Protein AF-A0A9E5WFA9-F1 (afdb_monomer)

Mean predicted aligned error: 11.38 Å

pLDDT: mean 82.16, std 16.68, range [32.41, 98.31]

Radius of gyration: 26.31 Å; Cα contacts (8 Å, |Δi|>4): 166; chains: 1; bounding box: 66×44×84 Å

Structure (mmCIF, N/CA/C/O backbone):
data_AF-A0A9E5WFA9-F1
#
_entry.id   AF-A0A9E5WFA9-F1
#
loop_
_atom_site.group_PDB
_atom_site.id
_atom_site.type_symbol
_atom_site.label_atom_id
_atom_site.label_alt_id
_atom_site.label_comp_id
_atom_site.label_asym_id
_atom_site.label_entity_id
_atom_site.label_seq_id
_atom_site.pdbx_PDB_ins_code
_atom_site.Cartn_x
_atom_site.Cartn_y
_atom_site.Cartn_z
_atom_site.occupancy
_atom_site.B_iso_or_equiv
_atom_site.auth_seq_id
_atom_site.auth_comp_id
_atom_site.auth_asym_id
_atom_site.auth_atom_id
_atom_site.pdbx_PDB_model_num
ATOM 1 N N . MET A 1 1 ? 41.847 30.223 -51.078 1.00 58.88 1 MET A N 1
ATOM 2 C CA . MET A 1 1 ? 40.424 30.197 -50.657 1.00 58.88 1 MET A CA 1
ATOM 3 C C . MET A 1 1 ? 39.853 28.785 -50.488 1.00 58.88 1 MET A C 1
ATOM 5 O O . MET A 1 1 ? 39.365 28.504 -49.406 1.00 58.88 1 MET A O 1
ATOM 9 N N . LYS A 1 2 ? 39.979 27.857 -51.457 1.00 64.38 2 LYS A N 1
ATOM 10 C CA . LYS A 1 2 ? 39.440 26.477 -51.335 1.00 64.38 2 LYS A CA 1
ATOM 11 C C . LYS A 1 2 ? 39.919 25.682 -50.101 1.00 64.38 2 LYS A C 1
ATOM 13 O O . LYS A 1 2 ? 39.116 25.010 -49.473 1.00 64.38 2 LYS A O 1
ATOM 18 N N . LYS A 1 3 ? 41.200 25.795 -49.718 1.00 65.38 3 LYS A N 1
ATOM 19 C CA . LYS A 1 3 ? 41.767 25.077 -48.555 1.00 65.38 3 LYS A CA 1
ATOM 20 C C . LYS A 1 3 ? 41.163 25.521 -47.212 1.00 65.38 3 LYS A C 1
ATOM 22 O O . LYS A 1 3 ? 40.926 24.688 -46.349 1.00 65.38 3 LYS A O 1
ATOM 27 N N . TYR A 1 4 ? 40.858 26.812 -47.069 1.00 72.88 4 TYR A N 1
ATOM 28 C CA . TYR A 1 4 ? 40.239 27.353 -45.856 1.00 72.88 4 TYR A CA 1
ATOM 29 C C . TYR A 1 4 ? 38.771 26.938 -45.729 1.00 72.88 4 TYR A C 1
ATOM 31 O O . TYR A 1 4 ? 38.330 26.626 -44.631 1.00 72.88 4 TYR A O 1
ATOM 39 N N . LEU A 1 5 ? 38.047 26.844 -46.852 1.00 75.06 5 LEU A N 1
ATOM 40 C CA . LEU A 1 5 ? 36.664 26.359 -46.879 1.00 75.06 5 LEU A CA 1
ATOM 41 C C . LEU A 1 5 ? 36.570 24.890 -46.426 1.00 75.06 5 LEU A C 1
ATOM 43 O O . LEU A 1 5 ? 35.698 24.542 -45.639 1.00 75.06 5 LEU A O 1
ATOM 47 N N . ILE A 1 6 ? 37.511 24.046 -46.867 1.00 76.62 6 ILE A N 1
ATOM 48 C CA . ILE A 1 6 ? 37.561 22.623 -46.495 1.00 76.62 6 ILE A CA 1
ATOM 49 C C . ILE A 1 6 ? 37.847 22.453 -44.997 1.00 76.62 6 ILE A C 1
ATOM 51 O O . ILE A 1 6 ? 37.160 21.671 -44.345 1.00 76.62 6 ILE A O 1
ATOM 55 N N . CYS A 1 7 ? 38.794 23.210 -44.428 1.00 76.94 7 CYS A N 1
ATOM 56 C CA . CYS A 1 7 ? 39.047 23.181 -42.981 1.00 76.94 7 CYS A CA 1
ATOM 57 C C . CYS A 1 7 ? 37.835 23.642 -42.163 1.00 76.94 7 CYS A C 1
ATOM 59 O O . CYS A 1 7 ? 37.572 23.088 -41.099 1.00 76.94 7 CYS A O 1
ATOM 61 N N . LEU A 1 8 ? 37.084 24.624 -42.663 1.00 79.25 8 LEU A N 1
ATOM 62 C CA . LEU A 1 8 ? 35.898 25.145 -41.985 1.00 79.25 8 LEU A CA 1
ATOM 63 C C . LEU A 1 8 ? 34.762 24.107 -41.993 1.00 79.25 8 LEU A C 1
ATOM 65 O O . LEU A 1 8 ? 34.158 23.849 -40.955 1.00 79.25 8 LEU A O 1
ATOM 69 N N . CYS A 1 9 ? 34.547 23.422 -43.121 1.00 78.88 9 CYS A N 1
ATOM 70 C CA . CYS A 1 9 ? 33.598 22.311 -43.209 1.00 78.88 9 CYS A CA 1
ATOM 71 C C . CYS A 1 9 ? 34.002 21.119 -42.326 1.00 78.88 9 CYS A C 1
ATOM 73 O O . CYS A 1 9 ? 33.141 20.545 -41.662 1.00 78.88 9 CYS A O 1
ATOM 75 N N . LEU A 1 10 ? 35.294 20.769 -42.271 1.00 79.94 10 LEU A N 1
ATOM 76 C CA . LEU A 1 10 ? 35.779 19.692 -41.401 1.00 79.94 10 LEU A CA 1
ATOM 77 C C . LEU A 1 10 ? 35.596 20.038 -39.918 1.00 79.94 10 LEU A C 1
ATOM 79 O O . LEU A 1 10 ? 35.168 19.189 -39.143 1.00 79.94 10 LEU A O 1
ATOM 83 N N . GLY A 1 11 ? 35.874 21.287 -39.534 1.00 78.38 11 GLY A N 1
ATOM 84 C CA . GLY A 1 11 ? 35.684 21.766 -38.164 1.00 78.38 11 GLY A CA 1
ATOM 85 C C . GLY A 1 11 ? 34.222 21.710 -37.720 1.00 78.38 11 GLY A C 1
ATOM 86 O O . GLY A 1 11 ? 33.938 21.269 -36.609 1.00 78.38 11 GLY A O 1
ATOM 87 N N . ILE A 1 12 ? 33.287 22.071 -38.606 1.00 81.12 12 ILE A N 1
ATOM 88 C CA . ILE A 1 12 ? 31.844 21.962 -38.339 1.00 81.12 12 ILE A CA 1
ATOM 89 C C . ILE A 1 12 ? 31.422 20.495 -38.201 1.00 81.12 12 ILE A C 1
ATOM 91 O O . ILE A 1 12 ? 30.668 20.163 -37.290 1.00 81.12 12 ILE A O 1
ATOM 95 N N . LEU A 1 13 ? 31.923 19.606 -39.064 1.00 78.25 13 LEU A N 1
ATOM 96 C CA . LEU A 1 13 ? 31.562 18.187 -39.038 1.00 78.25 13 LEU A CA 1
ATOM 97 C C . LEU A 1 13 ? 32.065 17.493 -37.762 1.00 78.25 13 LEU A C 1
ATOM 99 O O . LEU A 1 13 ? 31.327 16.747 -37.122 1.00 78.25 13 LEU A O 1
ATOM 103 N N . VAL A 1 14 ? 33.304 17.787 -37.360 1.00 79.62 14 VAL A N 1
ATOM 104 C CA . VAL A 1 14 ? 33.895 17.283 -36.113 1.00 79.62 14 VAL A CA 1
ATOM 105 C C . VAL A 1 14 ? 33.185 17.884 -34.899 1.00 79.62 14 VAL A C 1
ATOM 107 O O . VAL A 1 14 ? 32.871 17.156 -33.962 1.00 79.62 14 VAL A O 1
ATOM 110 N N . GLY A 1 15 ? 32.851 19.177 -34.935 1.00 73.88 15 GLY A N 1
ATOM 111 C CA . GLY A 1 15 ? 32.056 19.830 -33.894 1.00 73.88 15 GLY A CA 1
ATOM 112 C C . GLY A 1 15 ? 30.671 19.199 -33.725 1.00 73.88 15 GLY A C 1
ATOM 113 O O . GLY A 1 15 ? 30.260 18.928 -32.601 1.00 73.88 15 GLY A O 1
ATOM 114 N N . ALA A 1 16 ? 29.983 18.885 -34.826 1.00 71.62 16 ALA A N 1
ATOM 115 C CA . ALA A 1 16 ? 28.682 18.217 -34.805 1.00 71.62 16 ALA A CA 1
ATOM 116 C C . ALA A 1 16 ? 28.770 16.779 -34.267 1.00 71.62 16 ALA A C 1
ATOM 118 O O . ALA A 1 16 ? 27.921 16.365 -33.479 1.00 71.62 16 ALA A O 1
ATOM 119 N N . LEU A 1 17 ? 29.820 16.036 -34.632 1.00 69.38 17 LEU A N 1
ATOM 120 C CA . LEU A 1 17 ? 30.056 14.682 -34.125 1.00 69.38 17 LEU A CA 1
ATOM 121 C C . LEU A 1 17 ? 30.371 14.686 -32.625 1.00 69.38 17 LEU A C 1
ATOM 123 O O . LEU A 1 17 ? 29.751 13.931 -31.879 1.00 69.38 17 LEU A O 1
ATOM 127 N N . ILE A 1 18 ? 31.248 15.579 -32.157 1.00 71.00 18 ILE A N 1
ATOM 128 C CA . ILE A 1 18 ? 31.568 15.719 -30.727 1.00 71.00 18 ILE A CA 1
ATOM 129 C C . ILE A 1 18 ? 30.332 16.169 -29.942 1.00 71.00 18 ILE A C 1
ATOM 131 O O . ILE A 1 18 ? 30.067 15.625 -28.873 1.00 71.00 18 ILE A O 1
ATOM 135 N N . HIS A 1 19 ? 29.533 17.097 -30.479 1.00 60.69 19 HIS A N 1
ATOM 136 C CA . HIS A 1 19 ? 28.284 17.509 -29.841 1.00 60.69 19 HIS A CA 1
ATOM 137 C C . HIS A 1 19 ? 27.267 16.358 -29.789 1.00 60.69 19 HIS A C 1
ATOM 139 O O . HIS A 1 19 ? 26.623 16.180 -28.765 1.00 60.69 19 HIS A O 1
ATOM 145 N N . SER A 1 20 ? 27.179 15.508 -30.818 1.00 57.94 20 SER A N 1
ATOM 146 C CA . SER A 1 20 ? 26.300 14.326 -30.797 1.00 57.94 20 SER A CA 1
ATOM 147 C C . SER A 1 20 ? 26.735 13.251 -29.791 1.00 57.94 20 SER A C 1
ATOM 149 O O . SER A 1 20 ? 25.886 12.567 -29.228 1.00 57.94 20 SER A O 1
ATOM 151 N N . VAL A 1 21 ? 28.041 13.130 -29.526 1.00 56.72 21 VAL A N 1
ATOM 152 C CA . VAL A 1 21 ? 28.599 12.183 -28.544 1.00 56.72 21 VAL A CA 1
ATOM 153 C C . VAL A 1 21 ? 28.500 12.730 -27.113 1.00 56.72 21 VAL A C 1
ATOM 155 O O . VAL A 1 21 ? 28.271 11.961 -26.182 1.00 56.72 21 VAL A O 1
ATOM 158 N N . LEU A 1 22 ? 28.629 14.051 -26.920 1.00 53.03 22 LEU A N 1
ATOM 159 C CA . LEU A 1 22 ? 28.453 14.702 -25.613 1.00 53.03 22 LEU A CA 1
ATOM 160 C C . LEU A 1 22 ? 26.987 14.931 -25.236 1.00 53.03 22 LEU A C 1
ATOM 162 O O . LEU A 1 22 ? 26.662 14.911 -24.051 1.00 53.03 22 LEU A O 1
ATOM 166 N N . VAL A 1 23 ? 26.088 15.091 -26.210 1.00 46.00 23 VAL A N 1
ATOM 167 C CA . VAL A 1 23 ? 24.634 15.064 -25.992 1.00 46.00 23 VAL A CA 1
ATOM 168 C C . VAL A 1 23 ? 24.190 13.602 -25.929 1.00 46.00 23 VAL A C 1
ATOM 170 O O . VAL A 1 23 ? 23.328 13.128 -26.667 1.00 46.00 23 VAL A O 1
ATOM 173 N N . ASN A 1 24 ? 24.791 12.857 -25.002 1.00 42.03 24 ASN A N 1
ATOM 174 C CA . ASN A 1 24 ? 24.147 11.675 -24.478 1.00 42.03 24 ASN A CA 1
ATOM 175 C C . ASN A 1 24 ? 22.912 12.184 -23.731 1.00 42.03 24 ASN A C 1
ATOM 177 O O . ASN A 1 24 ? 23.019 12.817 -22.680 1.00 42.03 24 ASN A O 1
ATOM 181 N N . ASN A 1 25 ? 21.751 11.985 -24.350 1.00 41.78 25 ASN A N 1
ATOM 182 C CA . ASN A 1 25 ? 20.417 12.299 -23.850 1.00 41.78 25 ASN A CA 1
ATOM 183 C C . ASN A 1 25 ? 20.090 11.446 -22.610 1.00 41.78 25 ASN A C 1
ATOM 185 O O . ASN A 1 25 ? 19.071 10.758 -22.561 1.00 41.78 25 ASN A O 1
ATOM 189 N N . ASN A 1 26 ? 20.899 11.550 -21.558 1.00 44.44 26 ASN A N 1
ATOM 190 C CA . ASN A 1 26 ? 20.459 11.279 -20.202 1.00 44.44 26 ASN A CA 1
ATOM 191 C C . ASN A 1 26 ? 19.498 12.407 -19.817 1.00 44.44 26 ASN A C 1
ATOM 193 O O . ASN A 1 26 ? 19.776 13.233 -18.951 1.00 44.44 26 ASN A O 1
ATOM 197 N N . LYS A 1 27 ? 18.336 12.439 -20.479 1.00 50.25 27 LYS A N 1
ATOM 198 C CA . LYS A 1 27 ? 17.123 12.949 -19.863 1.00 50.25 27 LYS A CA 1
ATOM 199 C C . LYS A 1 27 ? 16.854 11.997 -18.710 1.00 50.25 27 LYS A C 1
ATOM 201 O O . LYS A 1 27 ? 16.099 11.039 -18.844 1.00 50.25 27 LYS A O 1
ATOM 206 N N . THR A 1 28 ? 17.530 12.232 -17.592 1.00 47.84 28 THR A N 1
ATOM 207 C CA . THR A 1 28 ? 17.024 11.849 -16.289 1.00 47.84 28 THR A CA 1
ATOM 208 C C . THR A 1 28 ? 15.648 12.488 -16.222 1.00 47.84 28 THR A C 1
ATOM 210 O O . THR A 1 28 ? 15.502 13.692 -16.013 1.00 47.84 28 THR A O 1
ATOM 213 N N . PHE A 1 29 ? 14.621 11.700 -16.535 1.00 51.88 29 PHE A N 1
ATOM 214 C CA . PHE A 1 29 ? 13.254 12.076 -16.247 1.00 51.88 29 PHE A CA 1
ATOM 215 C C . PHE A 1 29 ? 13.184 12.101 -14.727 1.00 51.88 29 PHE A C 1
ATOM 217 O O . PHE A 1 29 ? 12.886 11.096 -14.091 1.00 51.88 29 PHE A O 1
ATOM 224 N N . TRP A 1 30 ? 13.530 13.244 -14.134 1.00 43.31 30 TRP A N 1
ATOM 225 C CA . TRP A 1 30 ? 13.048 13.564 -12.810 1.00 43.31 30 TRP A CA 1
ATOM 226 C C . TRP A 1 30 ? 11.531 13.559 -12.950 1.00 43.31 30 TRP A C 1
ATOM 228 O O . TRP A 1 30 ? 10.947 14.499 -13.485 1.00 43.31 30 TRP A O 1
ATOM 238 N N . LYS A 1 31 ? 10.911 12.431 -12.599 1.00 50.12 31 LYS A N 1
ATOM 239 C CA . LYS A 1 31 ? 9.470 12.345 -12.451 1.00 50.12 31 LYS A CA 1
ATOM 240 C C . LYS A 1 31 ? 9.211 13.032 -11.109 1.00 50.12 31 LYS A C 1
ATOM 242 O O . LYS A 1 31 ? 9.567 12.447 -10.079 1.00 50.12 31 LYS A O 1
ATOM 247 N N . PRO A 1 32 ? 8.692 14.280 -11.074 1.00 46.97 32 PRO A N 1
ATOM 248 C CA . PRO A 1 32 ? 8.116 14.787 -9.835 1.00 46.97 32 PRO A CA 1
ATOM 249 C C . PRO A 1 32 ? 7.179 13.707 -9.310 1.00 46.97 32 PRO A C 1
ATOM 251 O O . PRO A 1 32 ? 6.552 13.026 -10.117 1.00 46.97 32 PRO A O 1
ATOM 254 N N . VAL A 1 33 ? 7.096 13.531 -7.992 1.00 51.12 33 VAL A N 1
ATOM 255 C CA . VAL A 1 33 ? 6.078 12.672 -7.375 1.00 51.12 33 VAL A CA 1
ATOM 256 C C . VAL A 1 33 ? 4.732 13.095 -7.967 1.00 51.12 33 VAL A C 1
ATOM 258 O O . VAL A 1 33 ? 4.223 14.163 -7.628 1.00 51.12 33 VAL A O 1
ATOM 261 N N . ILE A 1 34 ? 4.229 12.336 -8.946 1.00 49.75 34 ILE A N 1
ATOM 262 C CA . ILE A 1 34 ? 3.037 12.713 -9.695 1.00 49.75 34 ILE A CA 1
ATOM 263 C C . ILE A 1 34 ? 1.866 12.550 -8.728 1.00 49.75 34 ILE A C 1
ATOM 265 O O . ILE A 1 34 ? 1.453 11.449 -8.385 1.00 49.75 34 ILE A O 1
ATOM 269 N N . GLU A 1 35 ? 1.421 13.724 -8.282 1.00 43.88 35 GLU A N 1
ATOM 270 C CA . GLU A 1 35 ? 0.033 14.136 -8.098 1.00 43.88 35 GLU A CA 1
ATOM 271 C C . GLU A 1 35 ? -0.671 13.631 -6.841 1.00 43.88 35 GLU A C 1
ATOM 273 O O . GLU A 1 35 ? -1.219 12.538 -6.778 1.00 43.88 35 GLU A O 1
ATOM 278 N N . LYS A 1 36 ? -0.713 14.520 -5.837 1.00 49.16 36 LYS A N 1
ATOM 279 C CA . LYS A 1 36 ? -1.554 14.412 -4.638 1.00 49.16 36 LYS A CA 1
ATOM 280 C C . LYS A 1 36 ? -1.510 13.015 -4.026 1.00 49.16 36 LYS A C 1
ATOM 282 O O . LYS A 1 36 ? -2.519 12.322 -3.920 1.00 49.16 36 LYS A O 1
ATOM 287 N N . THR A 1 37 ? -0.339 12.655 -3.515 1.00 56.53 37 THR A N 1
ATOM 288 C CA . THR A 1 37 ? -0.186 11.667 -2.446 1.00 56.53 37 THR A CA 1
ATOM 289 C C . THR A 1 37 ? -0.908 12.193 -1.197 1.00 56.53 37 THR A C 1
ATOM 291 O O . THR A 1 37 ? -0.282 12.591 -0.222 1.00 56.53 37 THR A O 1
ATOM 294 N N . SER A 1 38 ? -2.233 12.294 -1.260 1.00 71.38 38 SER A N 1
ATOM 295 C CA . SER A 1 38 ? -3.067 12.709 -0.148 1.00 71.38 38 SER A CA 1
ATOM 296 C C . SER A 1 38 ? -3.044 11.584 0.870 1.00 71.38 38 SER A C 1
ATOM 298 O O . SER A 1 38 ? -3.297 10.434 0.517 1.00 71.38 38 SER A O 1
ATOM 300 N N . PHE A 1 39 ? -2.711 11.910 2.112 1.00 83.25 39 PHE A N 1
ATOM 301 C CA . PHE A 1 39 ? -2.863 11.011 3.251 1.00 83.25 39 PHE A CA 1
ATOM 302 C C . PHE A 1 39 ? -4.175 11.288 3.994 1.00 83.25 39 PHE A C 1
ATOM 304 O O . PHE A 1 39 ? -4.342 10.818 5.108 1.00 83.25 39 PHE A O 1
ATOM 311 N N . GLN A 1 40 ? -5.128 11.991 3.362 1.00 83.75 40 GLN A N 1
ATOM 312 C CA . GLN A 1 40 ? -6.429 12.317 3.960 1.00 83.75 40 GLN A CA 1
ATOM 313 C C . GLN A 1 40 ? -7.163 11.085 4.501 1.00 83.75 40 GLN A C 1
ATOM 315 O O . GLN A 1 40 ? -7.859 11.191 5.497 1.00 83.75 40 GLN A O 1
ATOM 320 N N . TYR A 1 41 ? -6.992 9.906 3.890 1.00 83.69 41 TYR A N 1
ATOM 321 C CA . TYR A 1 41 ? -7.561 8.668 4.431 1.00 83.69 41 TYR A CA 1
ATOM 322 C C . TYR A 1 41 ? -6.983 8.301 5.810 1.00 83.69 41 TYR A C 1
ATOM 324 O O . TYR A 1 41 ? -7.716 7.764 6.633 1.00 83.69 41 TYR A O 1
ATOM 332 N N . LEU A 1 42 ? -5.704 8.600 6.087 1.00 88.88 42 LEU A N 1
ATOM 333 C CA . LEU A 1 42 ? -5.110 8.438 7.419 1.00 88.88 42 LEU A CA 1
ATOM 334 C C . LEU A 1 42 ? -5.656 9.487 8.379 1.00 88.88 42 LEU A C 1
ATOM 336 O O . LEU A 1 42 ? -6.025 9.122 9.489 1.00 88.88 42 LEU A O 1
ATOM 340 N N . ASP A 1 43 ? -5.738 10.747 7.944 1.00 88.31 43 ASP A N 1
ATOM 341 C CA . ASP A 1 43 ? -6.265 11.835 8.773 1.00 88.31 43 ASP A CA 1
ATOM 342 C C . ASP A 1 43 ? -7.696 11.512 9.228 1.00 88.31 43 ASP A C 1
ATOM 344 O O . ASP A 1 43 ? -7.961 11.471 10.426 1.00 88.31 43 ASP A O 1
ATOM 348 N N . TYR A 1 44 ? -8.582 11.146 8.294 1.00 87.19 44 TYR A N 1
ATOM 349 C CA . TYR A 1 44 ? -9.958 10.749 8.606 1.00 87.19 44 TYR A CA 1
ATOM 350 C C . TYR A 1 44 ? -10.029 9.499 9.487 1.00 87.19 44 TYR A C 1
ATOM 352 O O . TYR A 1 44 ? -10.773 9.486 10.463 1.00 87.19 44 TYR A O 1
ATOM 360 N N . SER A 1 45 ? -9.218 8.471 9.204 1.00 87.56 45 SER A N 1
ATOM 361 C CA . SER A 1 45 ? -9.199 7.253 10.029 1.00 87.56 45 SER A CA 1
ATOM 362 C C . SER A 1 45 ? -8.786 7.551 11.473 1.00 87.56 45 SER A C 1
ATOM 364 O O . SER A 1 45 ? -9.372 7.019 12.412 1.00 87.56 45 SER A O 1
ATOM 366 N N . VAL A 1 46 ? -7.779 8.407 11.669 1.00 92.44 46 VAL A N 1
ATOM 367 C CA . VAL A 1 46 ? -7.299 8.797 13.001 1.00 92.44 46 VAL A CA 1
ATOM 368 C C . VAL A 1 46 ? -8.318 9.684 13.713 1.00 92.44 46 VAL A C 1
ATOM 370 O O . VAL A 1 46 ? -8.567 9.481 14.902 1.00 92.44 46 VAL A O 1
ATOM 373 N N . GLU A 1 47 ? -8.929 10.639 13.010 1.00 93.75 47 GLU A N 1
ATOM 374 C CA . GLU A 1 47 ? -9.991 11.489 13.555 1.00 93.75 47 GLU A CA 1
ATOM 375 C C . GLU A 1 47 ? -11.183 10.661 14.052 1.00 93.75 47 GLU A C 1
ATOM 377 O O . GLU A 1 47 ? -11.643 10.875 15.179 1.00 93.75 47 GLU A O 1
ATOM 382 N N . ASP A 1 48 ? -11.629 9.673 13.273 1.00 92.19 48 ASP A N 1
ATOM 383 C CA . ASP A 1 48 ? -12.731 8.783 13.647 1.00 92.19 48 ASP A CA 1
ATOM 384 C C . ASP A 1 48 ? -12.379 7.902 14.856 1.00 92.19 48 ASP A C 1
ATOM 386 O O . ASP A 1 48 ? -13.196 7.748 15.767 1.00 92.19 48 ASP A O 1
ATOM 390 N N . ILE A 1 49 ? -11.144 7.386 14.935 1.00 94.44 49 ILE A N 1
ATOM 391 C CA . ILE A 1 49 ? -10.665 6.635 16.109 1.00 94.44 49 ILE A CA 1
ATOM 392 C C . ILE A 1 49 ? -10.653 7.526 17.357 1.00 94.44 49 ILE A C 1
ATOM 394 O O . ILE A 1 49 ? -11.167 7.129 18.403 1.00 94.44 49 ILE A O 1
ATOM 398 N N . ILE A 1 50 ? -10.097 8.740 17.269 1.00 95.38 50 ILE A N 1
ATOM 399 C CA . ILE A 1 50 ? -10.053 9.685 18.399 1.00 95.38 50 ILE A CA 1
ATOM 400 C C . ILE A 1 50 ? -11.469 10.034 18.860 1.00 95.38 50 ILE A C 1
ATOM 402 O O . ILE A 1 50 ? -11.728 10.114 20.064 1.00 95.38 50 IL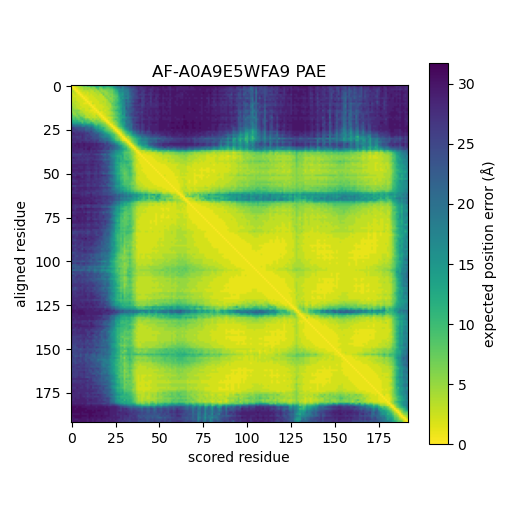E A O 1
ATOM 406 N N . LYS A 1 51 ? -12.392 10.241 17.918 1.00 96.06 51 LYS A N 1
ATOM 407 C CA . LYS A 1 51 ? -13.800 10.490 18.222 1.00 96.06 51 LYS A CA 1
ATOM 408 C C . LYS A 1 51 ? -14.427 9.300 18.952 1.00 96.06 51 LYS A C 1
ATOM 410 O O . LYS A 1 51 ? -15.028 9.515 20.001 1.00 96.06 51 LYS A O 1
ATOM 415 N N . GLY A 1 52 ? -14.222 8.076 18.467 1.00 94.25 52 GLY A N 1
ATOM 416 C CA . GLY A 1 52 ? -14.717 6.855 19.110 1.00 94.25 52 G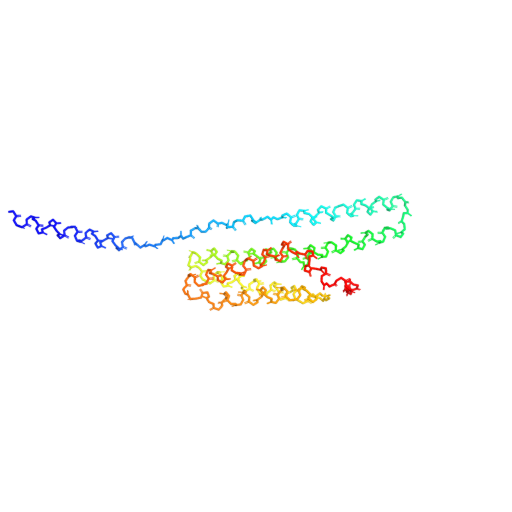LY A CA 1
ATOM 417 C C . GLY A 1 52 ? -14.180 6.656 20.532 1.00 94.25 52 GLY A C 1
ATOM 418 O O . GLY A 1 52 ? -14.941 6.326 21.439 1.00 94.25 52 GLY A O 1
ATOM 419 N N . ILE A 1 53 ? -12.897 6.961 20.771 1.00 95.31 53 ILE A N 1
ATOM 420 C CA . ILE A 1 53 ? -12.303 6.941 22.121 1.00 95.31 53 ILE A CA 1
ATOM 421 C C . ILE A 1 53 ? -13.006 7.947 23.042 1.00 95.31 53 ILE A C 1
ATOM 423 O O . ILE A 1 53 ? -13.421 7.585 24.141 1.00 95.31 53 ILE A O 1
ATOM 427 N N . ARG A 1 54 ? -13.188 9.196 22.594 1.00 95.31 54 ARG A N 1
ATOM 428 C CA . ARG A 1 54 ? -13.867 10.240 23.387 1.00 95.31 54 ARG A CA 1
ATOM 429 C C . ARG A 1 54 ? -15.325 9.887 23.683 1.00 95.31 54 ARG A C 1
ATOM 431 O O . ARG A 1 54 ? -15.821 10.177 24.771 1.00 95.31 54 ARG A O 1
ATOM 438 N N . GLU A 1 55 ? -16.015 9.274 22.726 1.00 94.38 55 GLU A N 1
ATOM 439 C CA . GLU A 1 55 ? -17.381 8.778 22.911 1.00 94.38 55 GLU A CA 1
ATOM 440 C C . GLU A 1 55 ? -17.420 7.648 23.949 1.00 94.38 55 GLU A C 1
ATOM 442 O O . GLU A 1 55 ? -18.232 7.707 24.873 1.00 94.38 55 GLU A O 1
ATOM 447 N N . ALA A 1 56 ? -16.492 6.689 23.884 1.00 92.75 56 ALA A N 1
ATOM 448 C CA . ALA A 1 56 ? -16.380 5.619 24.875 1.00 92.75 56 ALA A CA 1
ATOM 449 C C . ALA A 1 56 ? -16.082 6.159 26.287 1.00 92.75 56 ALA A C 1
ATOM 451 O O . ALA A 1 56 ? -16.701 5.726 27.259 1.00 92.75 56 ALA A O 1
ATOM 452 N N . GLU A 1 57 ? -15.190 7.146 26.419 1.00 92.25 57 GLU A N 1
ATOM 453 C CA . GLU A 1 57 ? -14.917 7.821 27.697 1.00 92.25 57 GLU A CA 1
ATOM 454 C C . GLU A 1 57 ? -16.177 8.491 28.268 1.00 92.25 57 GLU A C 1
ATOM 456 O O . GLU A 1 57 ? -16.485 8.357 29.456 1.00 92.25 57 GLU A O 1
ATOM 461 N N . ALA A 1 58 ? -16.947 9.187 27.426 1.00 92.62 58 ALA A N 1
ATOM 462 C CA . ALA A 1 58 ? -18.197 9.818 27.836 1.00 92.62 58 ALA A CA 1
ATOM 463 C C . ALA A 1 58 ? -19.26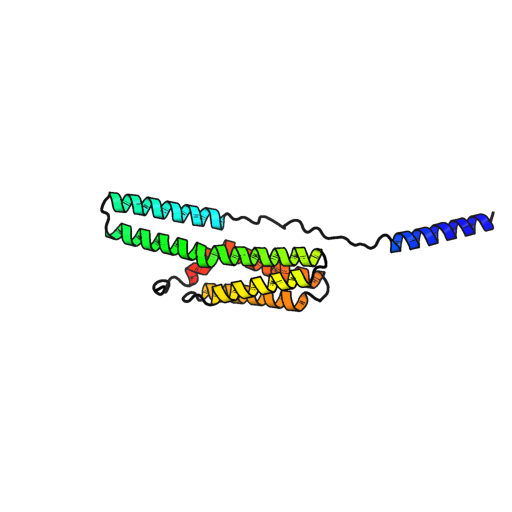3 8.785 28.245 1.00 92.62 58 ALA A C 1
ATOM 465 O O . ALA A 1 58 ? -19.981 8.986 29.227 1.00 92.62 58 ALA A O 1
ATOM 466 N N . GLU A 1 59 ? -19.378 7.674 27.521 1.00 92.19 59 GLU A N 1
ATOM 467 C CA . GLU A 1 59 ? -20.332 6.601 27.818 1.00 92.19 59 GLU A CA 1
ATOM 468 C C . GLU A 1 59 ? -19.980 5.849 29.104 1.00 92.19 59 GLU A C 1
ATOM 470 O O . GLU A 1 59 ? -20.880 5.528 29.888 1.00 92.19 59 GLU A O 1
ATOM 475 N N . LEU A 1 60 ? -18.685 5.644 29.362 1.00 91.44 60 LEU A N 1
ATOM 476 C CA . LEU A 1 60 ? -18.172 5.082 30.609 1.00 91.44 60 LEU A CA 1
ATOM 477 C C . LEU A 1 60 ? -18.524 5.981 31.802 1.00 91.44 60 LEU A C 1
ATOM 479 O O . LEU A 1 60 ? -19.110 5.506 32.775 1.00 91.44 60 LEU A O 1
ATOM 483 N N . ASN A 1 61 ? -18.251 7.286 31.697 1.00 91.69 61 ASN A N 1
ATOM 484 C CA . ASN A 1 61 ? -18.550 8.262 32.752 1.00 91.69 61 ASN A CA 1
ATOM 485 C C . ASN A 1 61 ? -20.054 8.374 33.055 1.00 91.69 61 ASN A C 1
ATOM 487 O O . ASN A 1 61 ? -20.446 8.652 34.187 1.00 91.69 61 ASN A O 1
ATOM 491 N N . ASN A 1 62 ? -20.904 8.124 32.056 1.00 91.38 62 ASN A N 1
ATOM 492 C CA . ASN A 1 62 ? -22.360 8.179 32.182 1.00 91.38 62 ASN A CA 1
ATOM 493 C C . ASN A 1 62 ? -23.013 6.812 32.483 1.00 91.38 62 ASN A C 1
ATOM 495 O O . ASN A 1 62 ? -24.239 6.701 32.412 1.00 91.38 62 ASN A O 1
ATOM 499 N N . ASN A 1 63 ? -22.232 5.769 32.805 1.00 86.94 63 ASN A N 1
ATOM 500 C CA . ASN A 1 63 ? -22.700 4.399 33.071 1.00 86.94 63 ASN A CA 1
ATOM 501 C C . ASN A 1 63 ? -23.548 3.771 31.937 1.00 86.94 63 ASN A C 1
ATOM 503 O O . ASN A 1 63 ? -24.403 2.916 32.185 1.00 86.94 63 ASN A O 1
ATOM 507 N N . GLN A 1 64 ? -23.304 4.141 30.674 1.00 85.00 64 GLN A N 1
ATOM 508 C CA . GLN A 1 64 ? -24.079 3.684 29.510 1.00 85.00 64 GLN A CA 1
ATOM 509 C C . GLN A 1 64 ? -23.594 2.335 28.931 1.00 85.00 64 GLN A C 1
ATOM 511 O O . GLN A 1 64 ? -23.454 2.198 27.718 1.00 85.00 64 GLN A O 1
ATOM 516 N N . LYS A 1 65 ? -23.443 1.322 29.803 1.00 76.81 65 LYS A N 1
ATOM 517 C CA . LYS A 1 65 ? -23.495 -0.138 29.527 1.00 76.81 65 LYS A CA 1
ATOM 518 C C . LYS A 1 65 ? -23.415 -0.564 28.051 1.00 76.81 65 LYS A C 1
ATOM 520 O O . LYS A 1 65 ? -22.355 -0.709 27.460 1.00 76.81 65 LYS A O 1
ATOM 525 N N . GLY A 1 66 ? -24.594 -0.785 27.472 1.00 78.06 66 GLY A N 1
ATOM 526 C CA . GLY A 1 66 ? -24.728 -1.361 26.133 1.00 78.06 66 GLY A CA 1
ATOM 527 C C . GLY A 1 66 ? -24.322 -0.442 24.977 1.00 78.06 66 GLY A C 1
ATOM 528 O O . GLY A 1 66 ? -24.156 -0.931 23.865 1.00 78.06 66 GLY A O 1
ATOM 529 N N . LYS A 1 67 ? -24.165 0.869 25.202 1.00 85.44 67 LYS A N 1
ATOM 530 C CA . LYS A 1 67 ? -23.590 1.762 24.186 1.00 85.44 67 LYS A CA 1
ATOM 531 C C . LYS A 1 67 ? -22.067 1.700 24.204 1.00 85.44 67 LYS A C 1
ATOM 533 O O . LYS A 1 67 ? -21.483 1.564 23.136 1.00 85.44 67 LYS A O 1
ATOM 538 N N . LEU A 1 68 ? -21.477 1.642 25.402 1.00 87.69 68 LEU A N 1
ATOM 539 C CA . LEU A 1 68 ? -20.031 1.536 25.588 1.00 87.69 68 LEU A CA 1
ATOM 540 C C . LEU A 1 68 ? -19.448 0.348 24.817 1.00 87.69 68 LEU A C 1
ATOM 542 O O . LEU A 1 68 ? -18.513 0.525 24.044 1.00 87.69 68 LEU A O 1
ATOM 546 N N . ASP A 1 69 ? -20.035 -0.842 24.966 1.00 87.81 69 ASP A N 1
ATOM 547 C CA . ASP A 1 69 ? -19.550 -2.043 24.271 1.00 87.81 69 ASP A CA 1
ATOM 548 C C . ASP A 1 69 ? -19.612 -1.880 22.742 1.00 87.81 69 ASP A C 1
ATOM 550 O O . ASP A 1 69 ? -18.687 -2.262 22.024 1.00 87.81 69 ASP A O 1
ATOM 554 N N . LYS A 1 70 ? -20.677 -1.253 22.224 1.00 90.12 70 LYS A N 1
ATOM 555 C CA . LYS A 1 70 ? -20.830 -0.985 20.788 1.00 90.12 70 LYS A CA 1
ATOM 556 C C . LYS A 1 70 ? -19.783 0.013 20.287 1.00 90.12 70 LYS A C 1
ATOM 558 O O . LYS A 1 70 ? -19.189 -0.217 19.234 1.00 90.12 70 LYS A O 1
ATOM 563 N N . THR A 1 71 ? -19.559 1.095 21.027 1.00 91.75 71 THR A N 1
ATOM 564 C CA . THR A 1 71 ? -18.586 2.142 20.689 1.00 91.75 71 THR A CA 1
ATOM 565 C C . THR A 1 71 ? -17.159 1.606 20.744 1.00 91.75 71 THR A C 1
ATOM 567 O O . THR A 1 71 ? -16.380 1.848 19.821 1.00 91.75 71 THR A O 1
ATOM 570 N N . LEU A 1 72 ? -16.824 0.806 21.761 1.00 91.81 72 LEU A N 1
ATOM 571 C CA . LEU A 1 72 ? -15.524 0.142 21.873 1.00 91.81 72 LEU A CA 1
ATOM 572 C C . LEU A 1 72 ? -15.288 -0.837 20.721 1.00 91.81 72 LEU A C 1
ATOM 574 O O . LEU A 1 72 ? -14.236 -0.775 20.090 1.00 91.81 72 LEU A O 1
ATOM 578 N N . ASN A 1 73 ? -16.271 -1.681 20.393 1.00 90.38 73 ASN A N 1
ATOM 579 C CA . ASN A 1 73 ? -16.158 -2.616 19.270 1.00 90.38 73 ASN A CA 1
ATOM 580 C C . ASN A 1 73 ? -15.982 -1.880 17.935 1.00 90.38 73 ASN A C 1
ATOM 582 O O . ASN A 1 73 ? -15.125 -2.242 17.131 1.00 90.38 73 ASN A O 1
ATOM 586 N N . HIS A 1 74 ? -16.752 -0.814 17.704 1.00 90.44 74 HIS A N 1
ATOM 587 C CA . HIS A 1 74 ? -16.603 0.009 16.506 1.00 90.44 74 HIS A CA 1
ATOM 588 C C . HIS A 1 74 ? -15.217 0.668 16.427 1.00 90.44 74 HIS A C 1
ATOM 590 O O . HIS A 1 74 ? -14.554 0.582 15.395 1.00 90.44 74 HIS A O 1
ATOM 596 N N . THR A 1 75 ? -14.752 1.265 17.526 1.00 92.19 75 THR A N 1
ATOM 597 C CA . THR A 1 75 ? -13.443 1.934 17.603 1.00 92.19 75 THR A CA 1
ATOM 598 C C . THR A 1 75 ? -12.295 0.944 17.412 1.00 92.19 75 THR A C 1
ATOM 600 O O . THR A 1 75 ? -11.347 1.232 16.682 1.00 92.19 75 THR A O 1
ATOM 603 N N . MET A 1 76 ? -12.398 -0.249 18.004 1.00 90.81 76 MET A N 1
ATOM 604 C CA . MET A 1 76 ? -11.440 -1.332 17.789 1.00 90.81 76 MET A CA 1
ATOM 605 C C . MET A 1 76 ? -11.399 -1.732 16.313 1.00 90.81 76 MET A C 1
ATOM 607 O O . MET A 1 76 ? -10.321 -1.824 15.736 1.00 90.81 76 MET A O 1
ATOM 611 N N . ASN A 1 77 ? -12.554 -1.874 15.658 1.00 88.38 77 ASN A N 1
ATOM 612 C CA . ASN A 1 77 ? -12.601 -2.169 14.227 1.00 88.38 77 ASN A CA 1
ATOM 613 C C . ASN A 1 77 ? -11.928 -1.079 13.379 1.00 88.38 77 ASN A C 1
ATOM 615 O O . ASN A 1 77 ? -11.213 -1.410 12.435 1.00 88.38 77 ASN A O 1
ATOM 619 N N . LEU A 1 78 ? -12.099 0.205 13.710 1.00 90.12 78 LEU A N 1
ATOM 620 C CA . LEU A 1 78 ? -11.390 1.294 13.026 1.00 90.12 78 LEU A CA 1
ATOM 621 C C . LEU A 1 78 ? -9.867 1.194 13.212 1.00 90.12 78 LEU A C 1
ATOM 623 O O . LEU A 1 78 ? -9.121 1.343 12.243 1.00 90.12 78 LEU A O 1
ATOM 627 N N . LEU A 1 79 ? -9.404 0.881 14.426 1.00 90.81 79 LEU A N 1
ATOM 628 C CA . LEU A 1 79 ? -7.981 0.681 14.711 1.00 90.81 79 LEU A CA 1
ATOM 629 C C . LEU A 1 79 ? -7.406 -0.497 13.915 1.00 90.81 79 LEU A C 1
ATOM 631 O O . LEU A 1 79 ? -6.350 -0.365 13.298 1.00 90.81 79 LEU A O 1
ATOM 635 N N . LEU A 1 80 ? -8.131 -1.615 13.864 1.00 88.38 80 LEU A N 1
ATOM 636 C CA . LEU A 1 80 ? -7.747 -2.786 13.080 1.00 88.38 80 LEU A CA 1
ATOM 637 C C . LEU A 1 80 ? -7.681 -2.453 11.581 1.00 88.38 80 LEU A C 1
ATOM 639 O O . LEU A 1 80 ? -6.724 -2.833 10.910 1.00 88.38 80 LEU A O 1
ATOM 643 N N . LYS A 1 81 ? -8.638 -1.689 11.039 1.00 87.88 81 LYS A N 1
ATOM 644 C CA . LYS A 1 81 ? -8.573 -1.209 9.645 1.00 87.88 81 LYS A CA 1
ATOM 645 C C . LYS A 1 81 ? -7.332 -0.340 9.403 1.00 87.88 81 LYS A C 1
ATOM 647 O O . LYS A 1 81 ? -6.668 -0.485 8.376 1.00 87.88 81 LYS A O 1
ATOM 652 N N . LEU A 1 82 ? -6.988 0.550 10.332 1.00 90.75 82 LEU A N 1
ATOM 653 C CA . LEU A 1 82 ? -5.788 1.380 10.220 1.00 90.75 82 LEU A CA 1
ATOM 654 C C . LEU A 1 82 ? -4.509 0.526 10.212 1.00 90.75 82 LEU A C 1
ATOM 656 O O . LEU A 1 82 ? -3.688 0.665 9.302 1.00 90.75 82 LEU A O 1
ATOM 660 N N . GLU A 1 83 ? -4.370 -0.370 11.191 1.00 88.88 83 GLU A N 1
ATOM 661 C CA . GLU A 1 83 ? -3.191 -1.221 11.387 1.00 88.88 83 GLU A CA 1
ATOM 662 C C . GLU A 1 83 ? -2.996 -2.225 10.249 1.00 88.88 83 GLU A C 1
ATOM 664 O O . GLU A 1 83 ? -1.887 -2.384 9.739 1.00 88.88 83 GLU A O 1
ATOM 669 N N . TYR A 1 84 ? -4.071 -2.889 9.831 1.00 86.69 84 TYR A N 1
ATOM 670 C CA . TYR A 1 84 ? -3.987 -4.040 8.938 1.00 86.69 84 TYR A CA 1
ATOM 671 C C . TYR A 1 84 ? -4.280 -3.721 7.469 1.00 86.69 84 TYR A C 1
ATOM 673 O O . TYR A 1 84 ? -3.943 -4.525 6.597 1.00 86.69 84 TYR A O 1
ATOM 681 N N . TYR A 1 85 ? -4.861 -2.555 7.164 1.00 90.06 85 TYR A N 1
ATOM 682 C CA . TYR A 1 85 ? -5.176 -2.152 5.792 1.00 90.06 85 TYR A CA 1
ATOM 683 C C . TYR A 1 85 ? -4.507 -0.838 5.382 1.00 90.06 85 TYR A C 1
ATOM 685 O O . TYR A 1 85 ? -3.657 -0.839 4.487 1.00 90.06 85 TYR A O 1
ATOM 693 N N . TYR A 1 86 ? -4.856 0.284 6.018 1.00 91.12 86 TYR A N 1
ATOM 694 C CA . TYR A 1 86 ? -4.423 1.596 5.527 1.00 91.12 86 TYR A CA 1
ATOM 695 C C . TYR A 1 86 ? -2.907 1.789 5.632 1.00 91.12 86 TYR A C 1
ATOM 697 O O . TYR A 1 86 ? -2.289 2.229 4.657 1.00 91.12 86 TYR A O 1
ATOM 705 N N . LEU A 1 87 ? -2.284 1.426 6.759 1.00 92.19 87 LEU A N 1
ATOM 706 C CA . LEU A 1 87 ? -0.829 1.536 6.907 1.00 92.19 87 LEU A CA 1
ATOM 707 C C . LEU A 1 87 ? -0.078 0.586 5.950 1.00 92.19 87 LEU A C 1
ATOM 709 O O . LEU A 1 87 ? 0.744 1.082 5.172 1.00 92.19 87 LEU A O 1
ATOM 713 N N . PRO A 1 88 ? -0.380 -0.727 5.884 1.00 92.69 88 PRO A N 1
ATOM 714 C CA . PRO A 1 88 ? 0.343 -1.639 4.998 1.00 92.69 88 PRO A CA 1
ATOM 715 C C . PRO A 1 88 ? 0.209 -1.296 3.510 1.00 92.69 88 PRO A C 1
ATOM 717 O O . PRO A 1 88 ? 1.202 -1.327 2.778 1.00 92.69 88 PRO A O 1
ATOM 720 N N . VAL A 1 89 ? -0.985 -0.913 3.039 1.00 93.06 89 VAL A N 1
ATOM 721 C CA . VAL A 1 89 ? -1.182 -0.508 1.633 1.00 93.06 89 VAL A CA 1
ATOM 722 C C . VAL A 1 89 ? -0.434 0.797 1.334 1.00 93.06 89 VAL A C 1
ATOM 724 O O . VAL A 1 89 ? 0.132 0.958 0.249 1.00 93.06 89 VAL A O 1
ATOM 727 N N . THR A 1 90 ? -0.346 1.709 2.307 1.00 93.75 90 THR A N 1
ATOM 728 C CA . THR A 1 90 ? 0.457 2.935 2.183 1.00 93.75 90 THR A CA 1
ATOM 729 C C . THR A 1 90 ? 1.939 2.627 2.001 1.00 93.75 90 THR A C 1
ATOM 731 O O . THR A 1 90 ? 2.581 3.219 1.130 1.00 93.75 90 THR A O 1
ATOM 734 N N . GLU A 1 91 ? 2.482 1.689 2.775 1.00 94.38 91 GLU A N 1
ATOM 735 C CA . GLU A 1 91 ? 3.876 1.256 2.648 1.00 94.38 91 GLU A CA 1
ATOM 736 C C . GLU A 1 91 ? 4.139 0.559 1.308 1.00 94.38 91 GLU A C 1
ATOM 738 O O . GLU A 1 91 ? 5.155 0.822 0.666 1.00 94.38 91 GLU A O 1
ATOM 743 N N . VAL A 1 92 ? 3.224 -0.306 0.855 1.00 96.12 92 VAL A N 1
ATOM 744 C CA . VAL A 1 92 ? 3.314 -0.952 -0.467 1.00 96.12 92 VAL A CA 1
ATOM 745 C C . VAL A 1 92 ? 3.386 0.101 -1.566 1.00 96.12 92 VAL A C 1
ATOM 747 O O . VAL A 1 92 ? 4.266 0.046 -2.426 1.00 96.12 92 VAL A O 1
ATOM 750 N N . ARG A 1 93 ? 2.504 1.100 -1.512 1.00 94.06 93 ARG A N 1
ATOM 751 C CA . ARG A 1 93 ? 2.508 2.207 -2.465 1.00 94.06 93 ARG A CA 1
ATOM 752 C C . ARG A 1 93 ? 3.836 2.965 -2.463 1.00 94.06 93 ARG A C 1
ATOM 754 O O . ARG A 1 93 ? 4.369 3.252 -3.532 1.00 94.06 93 ARG A O 1
ATOM 761 N N . GLN A 1 94 ? 4.372 3.283 -1.283 1.00 93.44 94 GLN A N 1
ATOM 762 C CA . GLN A 1 94 ? 5.673 3.949 -1.169 1.00 93.44 94 GLN A CA 1
ATOM 763 C C . GLN A 1 94 ? 6.782 3.105 -1.803 1.00 93.44 94 GLN A C 1
ATOM 765 O O . GLN A 1 94 ? 7.548 3.623 -2.605 1.00 93.44 94 GLN A O 1
ATOM 770 N N . LEU A 1 95 ? 6.820 1.796 -1.541 1.00 96.56 95 LEU A N 1
ATOM 771 C CA . LEU A 1 95 ? 7.804 0.892 -2.144 1.00 96.56 95 LEU A CA 1
ATOM 772 C C . LEU A 1 95 ? 7.716 0.857 -3.678 1.00 96.56 95 LEU A C 1
ATOM 774 O O . LEU A 1 95 ? 8.752 0.835 -4.340 1.00 96.56 95 LEU A O 1
ATOM 778 N N . ILE A 1 96 ? 6.508 0.891 -4.249 1.00 95.50 96 ILE A N 1
ATOM 779 C CA . ILE A 1 96 ? 6.304 0.956 -5.707 1.00 95.50 96 ILE A CA 1
ATOM 780 C C . ILE A 1 96 ? 6.840 2.277 -6.273 1.00 95.50 96 ILE A C 1
ATOM 782 O O . ILE A 1 96 ? 7.583 2.272 -7.255 1.00 95.50 96 ILE A O 1
ATOM 786 N N . PHE A 1 97 ? 6.523 3.409 -5.641 1.00 92.06 97 PHE A N 1
ATOM 787 C CA . PHE A 1 97 ? 7.046 4.711 -6.067 1.00 92.06 97 PHE A CA 1
ATOM 788 C C . PHE A 1 97 ? 8.564 4.799 -5.919 1.00 92.06 97 PHE A C 1
ATOM 790 O O . PHE A 1 97 ? 9.244 5.353 -6.779 1.00 92.06 97 PHE A O 1
ATOM 797 N N . ASP A 1 98 ? 9.126 4.213 -4.868 1.00 93.44 98 ASP A N 1
ATOM 798 C CA . ASP A 1 98 ? 10.571 4.143 -4.678 1.00 93.44 98 ASP A CA 1
ATOM 799 C C . ASP A 1 98 ? 11.231 3.274 -5.745 1.00 93.44 98 ASP A C 1
ATOM 801 O O . ASP A 1 98 ? 12.337 3.584 -6.181 1.00 93.44 98 ASP A O 1
ATOM 805 N N . ALA A 1 99 ? 10.568 2.203 -6.185 1.00 94.69 99 ALA A N 1
ATOM 806 C CA . ALA A 1 99 ? 11.051 1.388 -7.291 1.00 94.69 99 ALA A CA 1
ATOM 807 C C . ALA A 1 99 ? 11.101 2.182 -8.607 1.00 94.69 99 ALA A C 1
ATOM 809 O O . ALA A 1 99 ? 12.120 2.129 -9.291 1.00 94.69 99 ALA A O 1
ATOM 810 N N . ASP A 1 100 ? 10.071 2.977 -8.917 1.00 91.75 100 ASP A N 1
ATOM 811 C CA . ASP A 1 100 ? 10.062 3.879 -10.085 1.00 91.75 100 ASP A CA 1
ATOM 812 C C . ASP A 1 100 ? 11.189 4.919 -10.006 1.00 91.75 100 ASP A C 1
ATOM 814 O O . ASP A 1 100 ? 11.948 5.114 -10.960 1.00 91.75 100 ASP A O 1
ATOM 818 N N . ARG A 1 101 ? 11.403 5.504 -8.819 1.00 90.00 101 ARG A N 1
ATOM 819 C CA . ARG A 1 101 ? 12.530 6.416 -8.572 1.00 90.00 101 ARG A CA 1
ATOM 820 C C . ARG A 1 101 ? 13.877 5.737 -8.814 1.00 90.00 101 ARG A C 1
ATOM 822 O O . ARG A 1 101 ? 14.706 6.292 -9.532 1.00 90.00 101 ARG A O 1
ATOM 829 N N . TRP A 1 102 ? 14.102 4.541 -8.274 1.00 93.12 102 TRP A N 1
ATOM 830 C CA . TRP A 1 102 ? 15.351 3.807 -8.501 1.00 93.12 102 TRP A CA 1
ATOM 831 C C . TRP A 1 102 ? 15.555 3.420 -9.963 1.00 93.12 102 TRP A C 1
ATOM 833 O O . TRP A 1 102 ? 16.673 3.532 -10.470 1.00 93.12 102 TRP A O 1
ATOM 843 N N . LEU A 1 103 ? 14.488 3.019 -10.653 1.00 91.19 103 LEU A N 1
ATOM 844 C CA . LEU A 1 103 ? 14.533 2.692 -12.072 1.00 91.19 103 LEU A CA 1
ATOM 845 C C . LEU A 1 103 ? 14.938 3.914 -12.913 1.00 91.19 103 LEU A C 1
ATOM 847 O O . LEU A 1 103 ? 15.798 3.792 -13.782 1.00 91.19 103 LEU A O 1
ATOM 851 N N . SER A 1 104 ? 14.408 5.104 -12.601 1.00 88.56 104 SER A N 1
ATOM 852 C CA . SER A 1 104 ? 14.776 6.369 -13.267 1.00 88.56 104 SER A CA 1
ATOM 853 C C . SER A 1 104 ? 16.259 6.744 -13.107 1.00 88.56 104 SER A C 1
ATOM 855 O O . SER A 1 104 ? 16.816 7.482 -13.920 1.00 88.56 104 SER A O 1
ATOM 857 N N . LEU A 1 105 ? 16.913 6.198 -12.076 1.00 89.19 105 LEU A N 1
ATOM 858 C CA . LEU A 1 105 ? 18.337 6.363 -11.780 1.00 89.19 105 LEU A CA 1
ATOM 859 C C . LEU A 1 105 ? 19.197 5.204 -12.313 1.00 89.19 105 LEU A C 1
ATOM 861 O O . LEU A 1 105 ? 20.365 5.094 -11.939 1.00 89.19 105 LEU A O 1
ATOM 865 N N . ASN A 1 106 ? 18.638 4.328 -13.157 1.00 90.19 106 ASN A N 1
ATOM 866 C CA . ASN A 1 106 ? 19.272 3.099 -13.650 1.00 90.19 106 ASN A CA 1
ATOM 867 C C . ASN A 1 106 ? 19.721 2.135 -12.531 1.00 90.19 106 ASN A C 1
ATOM 869 O O . ASN A 1 106 ? 20.627 1.324 -12.722 1.00 90.19 106 ASN A O 1
ATOM 873 N N . GLN A 1 107 ? 19.097 2.199 -11.350 1.00 93.88 107 GLN A N 1
ATOM 874 C CA . GLN A 1 107 ? 19.396 1.319 -10.217 1.00 93.88 107 GLN A CA 1
ATOM 875 C C . GLN A 1 107 ? 18.409 0.148 -10.149 1.00 93.88 107 GLN A C 1
ATOM 877 O O . GLN A 1 107 ? 17.672 -0.018 -9.174 1.00 93.88 107 GLN A O 1
ATOM 882 N N . THR A 1 108 ? 18.405 -0.690 -11.187 1.00 94.56 108 THR A N 1
ATOM 883 C CA . THR A 1 108 ? 17.428 -1.781 -11.361 1.00 94.56 108 THR A CA 1
ATOM 884 C C . THR A 1 108 ? 17.391 -2.756 -10.183 1.00 94.56 108 THR A C 1
ATOM 886 O O . THR A 1 108 ? 16.313 -3.175 -9.768 1.00 94.56 108 THR A O 1
ATOM 889 N N . LEU A 1 109 ? 18.538 -3.072 -9.571 1.00 96.25 109 LEU A N 1
ATOM 890 C CA . LEU A 1 109 ? 18.582 -3.946 -8.392 1.00 96.25 109 LEU A CA 1
ATOM 891 C C . LEU A 1 109 ? 17.832 -3.347 -7.190 1.00 96.25 109 LEU A C 1
ATOM 893 O O . LEU A 1 109 ? 17.096 -4.055 -6.507 1.00 96.25 109 LEU A O 1
ATOM 897 N N . ASN A 1 110 ? 17.970 -2.041 -6.947 1.00 97.06 110 ASN A N 1
ATOM 898 C CA . ASN A 1 110 ? 17.259 -1.367 -5.859 1.00 97.06 110 ASN A CA 1
ATOM 899 C C . ASN A 1 110 ? 15.756 -1.291 -6.133 1.00 97.06 110 ASN A C 1
ATOM 901 O O . ASN A 1 110 ? 14.953 -1.499 -5.221 1.00 97.06 110 ASN A O 1
ATOM 905 N N . ALA A 1 111 ? 15.374 -1.088 -7.395 1.00 95.81 111 ALA A N 1
ATOM 906 C CA . ALA A 1 111 ? 13.980 -1.139 -7.806 1.00 95.81 111 ALA A CA 1
ATOM 907 C C . ALA A 1 111 ? 13.366 -2.534 -7.569 1.00 95.81 111 ALA A C 1
ATOM 909 O O . ALA A 1 111 ? 12.329 -2.645 -6.913 1.00 95.81 111 ALA A O 1
ATOM 910 N N . LYS A 1 112 ? 14.061 -3.607 -7.976 1.00 97.69 112 LYS A N 1
ATOM 911 C CA . LYS A 1 112 ? 13.672 -4.999 -7.684 1.00 97.69 112 LYS A CA 1
ATOM 912 C C . LYS A 1 112 ? 13.539 -5.263 -6.189 1.00 97.69 112 LYS A C 1
ATOM 914 O O . LYS A 1 112 ? 12.542 -5.827 -5.750 1.00 97.69 112 LYS A O 1
ATOM 919 N N . ASN A 1 113 ? 14.507 -4.821 -5.387 1.00 98.31 113 ASN A N 1
ATOM 920 C CA . ASN A 1 113 ? 14.467 -5.004 -3.935 1.00 98.31 113 ASN A CA 1
ATOM 921 C C . ASN A 1 113 ? 13.221 -4.361 -3.309 1.00 98.31 113 ASN A C 1
ATOM 923 O O . ASN A 1 113 ? 12.617 -4.938 -2.404 1.00 98.31 113 ASN A O 1
ATOM 927 N N . ASN A 1 114 ? 12.808 -3.190 -3.795 1.00 98.06 114 ASN A N 1
ATOM 928 C CA . ASN A 1 114 ? 11.594 -2.536 -3.320 1.00 98.06 114 ASN A CA 1
ATOM 929 C C . ASN A 1 114 ? 10.316 -3.248 -3.775 1.00 98.06 114 ASN A C 1
ATOM 931 O O . ASN A 1 114 ? 9.423 -3.443 -2.952 1.00 98.06 114 ASN A O 1
ATOM 935 N N . LEU A 1 115 ? 10.246 -3.721 -5.022 1.00 97.88 115 LEU A N 1
ATOM 936 C CA . LEU A 1 115 ? 9.111 -4.529 -5.483 1.00 97.88 115 LEU A CA 1
ATOM 937 C C . LEU A 1 115 ? 8.992 -5.860 -4.729 1.00 97.88 115 LEU A C 1
ATOM 939 O O . LEU A 1 115 ? 7.889 -6.273 -4.382 1.00 97.88 115 LEU A O 1
ATOM 943 N N . ALA A 1 116 ? 10.113 -6.503 -4.396 1.00 97.94 116 ALA A N 1
ATOM 944 C CA . ALA A 1 116 ? 10.112 -7.724 -3.592 1.00 97.94 116 ALA A CA 1
ATOM 945 C C . ALA A 1 116 ? 9.568 -7.461 -2.178 1.00 97.94 116 ALA A C 1
ATOM 947 O O . ALA A 1 116 ? 8.744 -8.219 -1.667 1.00 97.94 116 ALA A O 1
ATOM 948 N N . LYS A 1 117 ? 9.973 -6.346 -1.553 1.00 98.19 117 LYS A N 1
ATOM 949 C CA . LYS A 1 117 ? 9.401 -5.902 -0.270 1.00 98.19 117 LYS A CA 1
ATOM 950 C C . LYS A 1 117 ? 7.902 -5.616 -0.387 1.00 98.19 117 LYS A C 1
ATOM 952 O O . LYS A 1 117 ? 7.164 -5.976 0.526 1.00 98.19 117 LYS A O 1
ATOM 957 N N . ALA A 1 118 ? 7.459 -4.999 -1.484 1.00 97.56 118 ALA A N 1
ATOM 958 C CA . ALA A 1 118 ? 6.048 -4.707 -1.727 1.00 97.56 118 ALA A CA 1
ATOM 959 C C . ALA A 1 118 ? 5.221 -6.001 -1.808 1.00 97.56 118 ALA A C 1
ATOM 961 O O . ALA A 1 118 ? 4.251 -6.140 -1.067 1.00 97.56 118 ALA A O 1
ATOM 962 N N . GLY A 1 119 ? 5.661 -6.981 -2.605 1.00 96.56 119 GLY A N 1
ATOM 963 C CA . GLY A 1 119 ? 5.017 -8.299 -2.695 1.00 96.56 119 GLY A CA 1
ATOM 964 C C . GLY A 1 119 ? 4.967 -9.029 -1.348 1.00 96.56 119 GLY A C 1
ATOM 965 O O . GLY A 1 119 ? 3.920 -9.524 -0.941 1.00 96.56 119 GLY A O 1
ATOM 966 N N . ASN A 1 120 ? 6.064 -9.007 -0.582 1.00 94.81 120 ASN A N 1
ATOM 967 C CA . ASN A 1 120 ? 6.097 -9.607 0.757 1.00 94.81 120 ASN A CA 1
ATOM 968 C C . ASN A 1 120 ? 5.102 -8.960 1.732 1.00 94.81 120 ASN A C 1
ATOM 970 O O . ASN A 1 120 ? 4.551 -9.649 2.590 1.00 94.81 120 ASN A O 1
ATOM 974 N N . ARG A 1 121 ? 4.876 -7.644 1.635 1.00 93.81 121 ARG A N 1
ATOM 975 C CA . ARG A 1 121 ? 3.861 -6.952 2.444 1.00 93.81 121 ARG A CA 1
ATOM 976 C C . ARG A 1 121 ? 2.448 -7.314 1.991 1.00 93.81 121 ARG A C 1
ATOM 978 O O . ARG A 1 121 ? 1.618 -7.605 2.844 1.00 93.81 121 ARG A O 1
ATOM 985 N N . LEU A 1 122 ? 2.192 -7.375 0.684 1.00 93.69 122 LEU A N 1
ATOM 986 C CA . LEU A 1 122 ? 0.892 -7.783 0.137 1.00 93.69 122 LEU A CA 1
ATOM 987 C C . LEU A 1 122 ? 0.497 -9.196 0.573 1.00 93.69 122 LEU A C 1
ATOM 989 O O . LEU A 1 122 ? -0.624 -9.390 1.034 1.00 93.69 122 LEU A O 1
ATOM 993 N N . ALA A 1 123 ? 1.434 -10.146 0.544 1.00 89.94 123 ALA A N 1
ATOM 994 C CA . ALA A 1 123 ? 1.200 -11.510 1.020 1.00 89.94 123 ALA A CA 1
ATOM 995 C C . ALA A 1 123 ? 0.79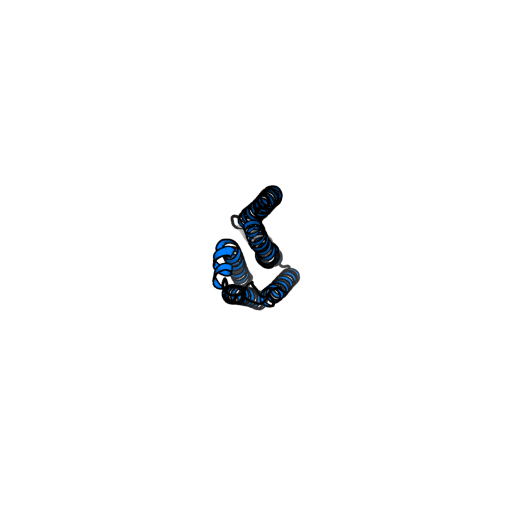7 -11.562 2.508 1.00 89.94 123 ALA A C 1
ATOM 997 O O . ALA A 1 123 ? -0.041 -12.371 2.903 1.00 89.94 123 ALA A O 1
ATOM 998 N N . ARG A 1 124 ? 1.352 -10.672 3.346 1.00 86.19 124 ARG A N 1
ATOM 999 C CA . ARG A 1 124 ? 0.946 -10.561 4.758 1.00 86.19 124 ARG A CA 1
ATOM 1000 C C . ARG A 1 124 ? -0.480 -10.033 4.895 1.00 86.19 124 ARG A C 1
ATOM 1002 O O . ARG A 1 124 ? -1.227 -10.569 5.704 1.00 86.19 124 ARG A O 1
ATOM 1009 N N . ILE A 1 125 ? -0.870 -9.040 4.095 1.00 85.19 125 ILE A N 1
ATOM 1010 C CA . ILE A 1 125 ? -2.240 -8.502 4.110 1.00 85.19 125 ILE A CA 1
ATOM 1011 C C . ILE A 1 125 ? -3.239 -9.570 3.638 1.00 85.19 125 ILE A C 1
ATOM 1013 O O . ILE A 1 125 ? -4.288 -9.742 4.247 1.00 85.19 125 ILE A O 1
ATOM 1017 N N . GLU A 1 126 ? -2.907 -10.332 2.591 1.00 81.81 126 GLU A N 1
ATOM 1018 C CA . GLU A 1 126 ? -3.764 -11.408 2.069 1.00 81.81 126 GLU A CA 1
ATOM 1019 C C . GLU A 1 126 ? -3.989 -12.543 3.082 1.00 81.81 126 GLU A C 1
ATOM 1021 O O . GLU A 1 126 ? -5.060 -13.157 3.103 1.00 81.81 126 GLU A O 1
ATOM 1026 N N . SER A 1 127 ? -2.995 -12.806 3.939 1.00 76.31 127 SER A N 1
ATOM 1027 C CA . SER A 1 127 ? -3.081 -13.831 4.986 1.00 76.31 127 SER A CA 1
ATOM 1028 C C . SER A 1 127 ? -4.073 -13.498 6.107 1.00 76.31 127 SER A C 1
ATOM 1030 O O . SER A 1 127 ? -4.432 -14.381 6.887 1.00 76.31 127 SER A O 1
ATOM 1032 N N . LEU A 1 128 ? -4.553 -12.252 6.176 1.00 71.81 128 LEU A N 1
ATOM 1033 C CA . LEU A 1 128 ? -5.586 -11.845 7.120 1.00 71.81 128 LEU A CA 1
ATOM 1034 C C . LEU A 1 128 ? -6.945 -12.423 6.691 1.00 71.81 128 LEU A C 1
ATOM 1036 O O . LEU A 1 128 ? -7.387 -12.297 5.544 1.00 71.81 128 LEU A O 1
ATOM 1040 N N . ASN A 1 129 ? -7.609 -13.111 7.617 1.00 59.94 129 ASN A N 1
ATOM 1041 C CA . ASN A 1 129 ? -8.873 -13.794 7.351 1.00 59.94 129 ASN A CA 1
ATOM 1042 C C . ASN A 1 129 ? -10.051 -12.813 7.185 1.00 59.94 129 ASN A C 1
ATOM 1044 O O . ASN A 1 129 ? -10.041 -11.711 7.720 1.00 59.94 129 ASN A O 1
ATOM 1048 N N . GLY A 1 130 ? 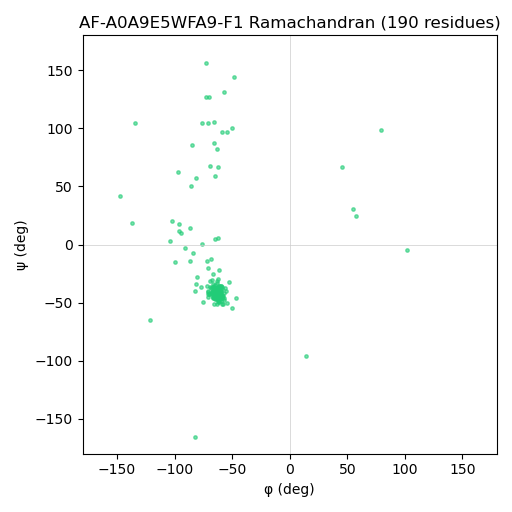-11.100 -13.257 6.480 1.00 64.31 130 GLY A N 1
ATOM 1049 C CA . GLY A 1 130 ? -12.454 -12.707 6.645 1.00 64.31 130 GLY A CA 1
ATOM 1050 C C . GLY A 1 130 ? -12.977 -11.712 5.603 1.00 64.31 130 GLY A C 1
ATOM 1051 O O . GLY A 1 130 ? -14.149 -11.367 5.685 1.00 64.31 130 GLY A O 1
ATOM 1052 N N . ASN A 1 131 ? -12.195 -11.272 4.604 1.00 73.38 131 ASN A N 1
ATOM 1053 C CA . ASN A 1 131 ? -12.696 -10.303 3.613 1.00 73.38 131 ASN A CA 1
ATOM 1054 C C . ASN A 1 131 ? -12.348 -10.663 2.153 1.00 73.38 131 ASN A C 1
ATOM 1056 O O . ASN A 1 131 ? -11.224 -10.483 1.681 1.00 73.38 131 ASN A O 1
ATOM 1060 N N . THR A 1 132 ? -13.340 -11.160 1.410 1.00 76.56 132 THR A N 1
ATOM 1061 C CA . THR A 1 132 ? -13.230 -11.505 -0.021 1.00 76.56 132 THR A CA 1
ATOM 1062 C C . THR A 1 132 ? -12.970 -10.296 -0.920 1.00 76.56 132 THR A C 1
ATOM 1064 O O . THR A 1 132 ? -12.234 -10.419 -1.902 1.00 76.56 132 THR A O 1
ATOM 1067 N N . GLY A 1 13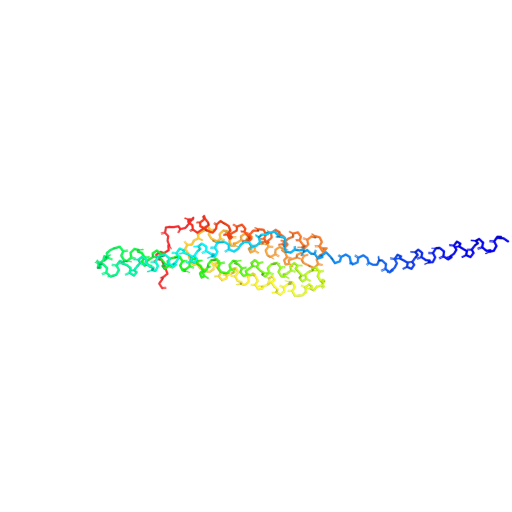3 ? -13.533 -9.128 -0.589 1.00 77.31 133 GLY A N 1
ATOM 1068 C CA . GLY A 1 133 ? -13.286 -7.874 -1.306 1.00 77.31 133 GLY A CA 1
ATOM 1069 C C . GLY A 1 133 ? -11.830 -7.426 -1.180 1.00 77.31 133 GLY A C 1
ATOM 1070 O O . GLY A 1 133 ? -11.182 -7.120 -2.184 1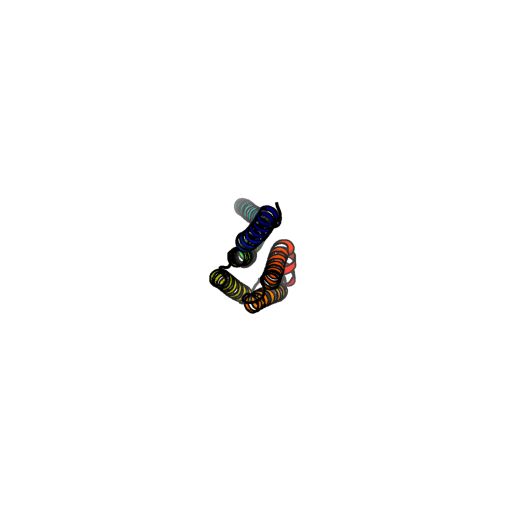.00 77.31 133 GLY A O 1
ATOM 1071 N N . LEU A 1 134 ? -11.289 -7.492 0.037 1.00 84.38 134 LEU A N 1
ATOM 1072 C CA . LEU A 1 134 ? -9.884 -7.227 0.331 1.00 84.38 134 LEU A CA 1
ATOM 1073 C C . LEU A 1 134 ? -8.960 -8.169 -0.444 1.00 84.38 134 LEU A C 1
ATOM 1075 O O . LEU A 1 134 ? -8.072 -7.695 -1.150 1.00 84.38 134 LEU A O 1
ATOM 1079 N N . LYS A 1 135 ? -9.196 -9.485 -0.378 1.00 86.56 135 LYS A N 1
ATOM 1080 C CA . LYS A 1 135 ? -8.375 -10.482 -1.091 1.00 86.56 135 LYS A CA 1
ATOM 1081 C C . LYS A 1 135 ? -8.339 -10.233 -2.596 1.00 86.56 135 LYS A C 1
ATOM 1083 O O . LYS A 1 135 ? -7.275 -10.287 -3.202 1.00 86.56 135 LYS A O 1
ATOM 1088 N N . LYS A 1 136 ? -9.480 -9.889 -3.201 1.00 88.25 136 LYS A N 1
ATOM 1089 C CA . LYS A 1 136 ? -9.550 -9.556 -4.631 1.00 88.25 136 LYS A CA 1
ATOM 1090 C C . LYS A 1 136 ? -8.707 -8.325 -4.977 1.00 88.25 136 LYS A C 1
ATOM 1092 O O . LYS A 1 136 ? -7.971 -8.354 -5.963 1.00 88.25 136 LYS A O 1
ATOM 1097 N N . SER A 1 137 ? -8.815 -7.259 -4.186 1.00 90.56 137 SER A N 1
ATOM 1098 C CA . SER A 1 137 ? -8.042 -6.028 -4.397 1.00 90.56 137 SER A CA 1
ATOM 1099 C C . SER A 1 137 ? -6.541 -6.261 -4.204 1.00 90.56 137 SER A C 1
ATOM 1101 O O . SER A 1 137 ? -5.742 -5.844 -5.040 1.00 90.56 137 SER A O 1
ATOM 1103 N N . ILE A 1 138 ? -6.158 -6.997 -3.156 1.00 92.75 138 ILE A N 1
ATOM 1104 C CA . ILE A 1 138 ? -4.760 -7.350 -2.879 1.00 92.75 138 ILE A CA 1
ATOM 1105 C C . ILE A 1 138 ? -4.185 -8.235 -3.982 1.00 92.75 138 ILE A C 1
ATOM 1107 O O . ILE A 1 138 ? -3.117 -7.918 -4.495 1.00 92.75 138 ILE A O 1
ATOM 1111 N N . GLY A 1 139 ? -4.902 -9.274 -4.417 1.00 92.81 139 GLY A N 1
ATOM 1112 C CA . GLY A 1 139 ? -4.452 -10.142 -5.507 1.00 92.81 139 GLY A CA 1
ATOM 1113 C C . GLY A 1 139 ? -4.267 -9.388 -6.827 1.00 92.81 139 GLY A C 1
ATOM 1114 O O . GLY A 1 139 ? -3.327 -9.653 -7.575 1.00 92.81 139 GLY A O 1
ATOM 1115 N N . LYS A 1 140 ? -5.116 -8.390 -7.108 1.00 94.88 140 LYS A N 1
ATOM 1116 C CA . LYS A 1 140 ? -4.941 -7.519 -8.277 1.00 94.88 140 LYS A CA 1
ATOM 1117 C C . LYS A 1 140 ? -3.671 -6.668 -8.171 1.00 94.88 140 LYS A C 1
ATOM 1119 O O . LYS A 1 140 ? -2.914 -6.604 -9.138 1.00 94.88 140 LYS A O 1
ATOM 1124 N N . LEU A 1 141 ? -3.423 -6.042 -7.020 1.00 96.50 141 LEU A N 1
ATOM 1125 C CA . LEU A 1 141 ? -2.212 -5.248 -6.800 1.00 96.50 141 LEU A CA 1
ATOM 1126 C C . LEU A 1 141 ? -0.943 -6.118 -6.816 1.00 96.50 141 LEU A C 1
ATOM 1128 O O . LEU A 1 141 ? 0.053 -5.733 -7.424 1.00 96.50 141 LEU A O 1
ATOM 1132 N N . ASP A 1 142 ? -0.985 -7.307 -6.219 1.00 96.88 142 ASP A N 1
ATOM 1133 C CA . ASP A 1 142 ? 0.123 -8.267 -6.222 1.00 96.88 142 ASP A CA 1
ATOM 1134 C C . ASP A 1 142 ? 0.484 -8.722 -7.644 1.00 96.88 142 ASP A C 1
ATOM 1136 O O . ASP A 1 142 ? 1.658 -8.719 -8.018 1.00 96.88 142 ASP A O 1
ATOM 1140 N N . ASN A 1 143 ? -0.515 -9.004 -8.485 1.00 97.25 143 ASN A N 1
ATOM 1141 C CA . ASN A 1 143 ? -0.282 -9.309 -9.897 1.00 97.25 143 ASN A CA 1
ATOM 1142 C C . ASN A 1 143 ? 0.407 -8.151 -10.633 1.00 97.25 143 ASN A C 1
ATOM 1144 O O . ASN A 1 143 ? 1.372 -8.386 -11.356 1.00 97.25 143 ASN A O 1
ATOM 1148 N N . LEU A 1 144 ? -0.015 -6.902 -10.407 1.00 97.38 144 LEU A N 1
ATOM 1149 C CA . LEU A 1 144 ? 0.632 -5.730 -11.012 1.00 97.38 144 LEU A CA 1
ATOM 1150 C C . LEU A 1 144 ? 2.083 -5.555 -10.537 1.00 97.38 144 LEU A C 1
ATOM 1152 O O . LEU A 1 144 ? 2.959 -5.228 -11.338 1.00 97.38 144 LEU A O 1
ATOM 1156 N N . VAL A 1 145 ? 2.366 -5.812 -9.256 1.00 97.50 145 VAL A N 1
ATOM 1157 C CA . VAL A 1 145 ? 3.737 -5.792 -8.713 1.00 97.50 145 VAL A CA 1
ATOM 1158 C C . VAL A 1 145 ? 4.599 -6.887 -9.352 1.00 97.50 145 VAL A C 1
ATOM 1160 O O . VAL A 1 145 ? 5.750 -6.629 -9.710 1.00 97.50 145 VAL A O 1
ATOM 1163 N N . LYS A 1 146 ? 4.053 -8.093 -9.545 1.00 97.31 146 LYS A N 1
ATOM 1164 C CA . LYS A 1 146 ? 4.739 -9.201 -10.231 1.00 97.31 146 LYS A CA 1
ATOM 1165 C C . LYS A 1 146 ? 5.001 -8.892 -11.704 1.00 97.31 146 LYS A C 1
ATOM 1167 O O . LYS A 1 146 ? 6.109 -9.129 -12.176 1.00 97.31 146 LYS A O 1
ATOM 1172 N N . GLU A 1 147 ? 4.032 -8.321 -12.416 1.00 96.25 147 GLU A N 1
ATOM 1173 C CA . GLU A 1 147 ? 4.219 -7.860 -13.798 1.00 96.25 147 GLU A CA 1
ATOM 1174 C C . GLU A 1 147 ? 5.326 -6.805 -13.893 1.00 96.25 147 GLU A C 1
ATOM 1176 O O . GLU A 1 147 ? 6.215 -6.917 -14.737 1.00 96.25 147 GLU A O 1
ATOM 1181 N N . ALA A 1 148 ? 5.320 -5.818 -12.990 1.00 95.38 148 ALA A N 1
ATOM 1182 C CA . ALA A 1 148 ? 6.372 -4.810 -12.924 1.00 95.38 148 ALA A CA 1
ATOM 1183 C C . ALA A 1 148 ? 7.746 -5.439 -12.665 1.00 95.38 148 ALA A C 1
ATOM 1185 O O . ALA A 1 148 ? 8.714 -5.053 -13.310 1.00 95.38 148 ALA A O 1
ATOM 1186 N N . MET A 1 149 ? 7.830 -6.435 -11.778 1.00 96.31 149 MET A N 1
ATOM 1187 C CA . MET A 1 149 ? 9.067 -7.169 -11.502 1.00 96.31 149 MET A CA 1
ATOM 1188 C C . MET A 1 149 ? 9.596 -7.916 -12.734 1.00 96.31 149 MET A C 1
ATOM 1190 O O . MET A 1 149 ? 10.802 -7.914 -12.970 1.00 96.31 149 MET A O 1
ATOM 1194 N N . LEU A 1 150 ? 8.718 -8.556 -13.511 1.00 95.44 150 LEU A N 1
ATOM 1195 C CA . LEU A 1 150 ? 9.106 -9.319 -14.704 1.00 95.44 150 LEU A CA 1
ATOM 1196 C C . LEU A 1 150 ? 9.633 -8.421 -15.826 1.00 95.44 150 LEU A C 1
ATOM 1198 O O . LEU A 1 150 ? 10.563 -8.799 -16.534 1.00 95.44 150 LEU A O 1
ATOM 1202 N N . GLU A 1 151 ? 9.052 -7.234 -15.990 1.00 93.88 151 GLU A N 1
ATOM 1203 C CA . GLU A 1 151 ? 9.404 -6.319 -17.080 1.00 93.88 151 GLU A CA 1
ATOM 1204 C C . GLU A 1 151 ? 10.515 -5.319 -16.705 1.00 93.88 151 GLU A C 1
ATOM 1206 O O . GLU A 1 151 ? 10.964 -4.558 -17.562 1.00 93.88 151 GLU A O 1
ATOM 1211 N N . ILE A 1 152 ? 10.999 -5.325 -15.456 1.00 93.38 152 ILE A N 1
ATOM 1212 C CA . ILE A 1 152 ? 11.912 -4.295 -14.930 1.00 93.38 152 ILE A CA 1
ATOM 1213 C C . ILE A 1 152 ? 13.307 -4.279 -15.570 1.00 93.38 152 ILE A C 1
ATOM 1215 O O . ILE A 1 152 ? 13.968 -3.244 -15.571 1.00 93.38 152 ILE A O 1
ATOM 1219 N N . ASP A 1 153 ? 13.758 -5.415 -16.108 1.00 92.06 153 ASP A N 1
ATOM 1220 C CA . ASP A 1 153 ? 15.020 -5.517 -16.858 1.00 92.06 153 ASP A CA 1
ATOM 1221 C C . ASP A 1 153 ? 14.859 -5.117 -18.335 1.00 92.06 153 ASP A C 1
ATOM 1223 O O . ASP A 1 153 ? 15.837 -5.061 -19.082 1.00 92.06 153 ASP A O 1
ATOM 1227 N N . GLY A 1 154 ? 13.619 -4.884 -18.773 1.00 89.25 154 GLY A N 1
ATOM 1228 C CA . GLY A 1 154 ? 13.276 -4.518 -20.138 1.00 89.25 154 GLY A CA 1
ATOM 1229 C C . GLY A 1 154 ? 13.447 -3.023 -20.435 1.00 89.25 154 GLY A C 1
ATOM 1230 O O . GLY A 1 154 ? 14.073 -2.273 -19.682 1.00 89.25 154 GLY A O 1
ATOM 1231 N N . PRO A 1 155 ? 12.879 -2.547 -21.558 1.00 89.56 155 PRO A N 1
ATOM 1232 C CA . PRO A 1 155 ? 12.912 -1.134 -21.914 1.00 89.56 155 PRO A CA 1
ATOM 1233 C C . PRO A 1 155 ? 12.289 -0.256 -20.820 1.00 89.56 155 PRO A C 1
ATOM 1235 O O . PRO A 1 155 ? 11.153 -0.493 -20.410 1.00 89.56 155 PRO A O 1
ATOM 1238 N N . TYR A 1 156 ? 12.980 0.821 -20.423 1.00 87.00 156 TYR A N 1
ATOM 1239 C CA . TYR A 1 156 ? 12.539 1.733 -19.352 1.00 87.00 156 TYR A CA 1
ATOM 1240 C C . TYR A 1 156 ? 11.065 2.142 -19.466 1.00 87.00 156 TYR A C 1
ATOM 1242 O O . TYR A 1 156 ? 10.324 2.088 -18.493 1.00 87.00 156 TYR A O 1
ATOM 1250 N N . LYS A 1 157 ? 10.615 2.512 -20.672 1.00 86.12 157 LYS A N 1
ATOM 1251 C CA . LYS A 1 157 ? 9.235 2.958 -20.919 1.00 86.12 157 LYS A CA 1
ATOM 1252 C C . LYS A 1 157 ? 8.194 1.899 -20.536 1.00 86.12 157 LYS A C 1
ATOM 1254 O O . LYS A 1 157 ? 7.121 2.249 -20.059 1.00 86.12 157 LYS A O 1
ATOM 1259 N N . GLN A 1 158 ? 8.504 0.628 -20.769 1.00 89.62 158 GLN A N 1
ATOM 1260 C CA . GLN A 1 158 ? 7.617 -0.486 -20.462 1.00 89.62 158 GLN A CA 1
ATOM 1261 C C . GLN A 1 158 ? 7.594 -0.753 -18.950 1.00 89.62 158 GLN A C 1
ATOM 1263 O O . GLN A 1 158 ? 6.522 -0.751 -18.348 1.00 89.62 158 GLN A O 1
ATOM 1268 N N . ALA A 1 159 ? 8.768 -0.862 -18.325 1.00 8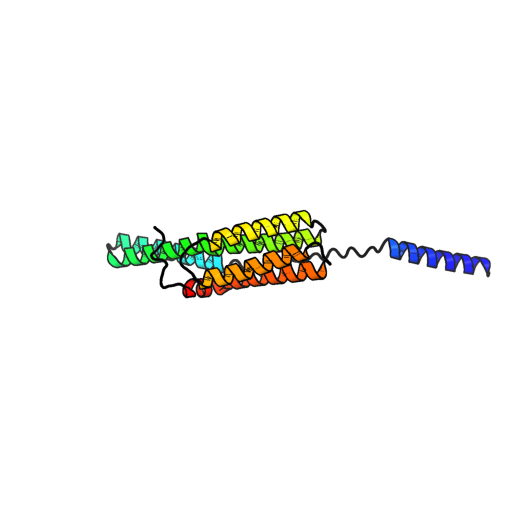9.56 159 ALA A N 1
ATOM 1269 C CA . ALA A 1 159 ? 8.895 -1.037 -16.879 1.00 89.56 159 ALA A CA 1
ATOM 1270 C C . ALA A 1 159 ? 8.226 0.105 -16.085 1.00 89.56 159 ALA A C 1
ATOM 1272 O O . ALA A 1 159 ? 7.456 -0.146 -15.159 1.00 89.56 159 ALA A O 1
ATOM 1273 N N . ALA A 1 160 ? 8.442 1.358 -16.499 1.00 88.88 160 ALA A N 1
ATOM 1274 C CA . ALA A 1 160 ? 7.820 2.534 -15.893 1.00 88.88 160 ALA A CA 1
ATOM 1275 C C . ALA A 1 160 ? 6.285 2.507 -16.005 1.00 88.88 160 ALA A C 1
ATOM 1277 O O . ALA A 1 160 ? 5.593 2.848 -15.049 1.00 88.88 160 ALA A O 1
ATOM 1278 N N . ALA A 1 161 ? 5.733 2.051 -17.136 1.00 89.69 161 ALA A N 1
ATOM 1279 C CA . ALA A 1 161 ? 4.285 1.923 -17.302 1.00 89.69 161 ALA A CA 1
ATOM 1280 C C . ALA A 1 161 ? 3.676 0.871 -16.356 1.00 89.69 161 ALA A C 1
ATOM 1282 O O . ALA A 1 161 ? 2.593 1.087 -15.811 1.00 89.69 161 ALA A O 1
ATOM 1283 N N . ARG A 1 162 ? 4.374 -0.247 -16.109 1.00 93.94 162 ARG A N 1
ATOM 1284 C CA . ARG A 1 162 ? 3.931 -1.262 -15.133 1.00 93.94 162 ARG A CA 1
ATOM 1285 C C . ARG A 1 162 ? 3.969 -0.746 -13.701 1.00 93.94 162 ARG A C 1
ATOM 1287 O O . ARG A 1 162 ? 3.023 -0.966 -12.947 1.00 93.94 162 ARG A O 1
ATOM 1294 N N . LEU A 1 163 ? 5.031 -0.029 -13.340 1.00 93.31 163 LEU A N 1
ATOM 1295 C CA . LEU A 1 163 ? 5.156 0.615 -12.031 1.00 93.31 163 LEU A CA 1
ATOM 1296 C C . LEU A 1 163 ? 4.060 1.661 -11.808 1.00 93.31 163 LEU A C 1
ATOM 1298 O O . LEU A 1 163 ? 3.475 1.723 -10.728 1.00 93.31 163 LEU A O 1
ATOM 1302 N N . GLU A 1 164 ? 3.730 2.437 -12.840 1.00 91.12 164 GLU A N 1
ATOM 1303 C CA . GLU A 1 164 ? 2.641 3.411 -12.797 1.00 91.12 164 GLU A CA 1
ATOM 1304 C C . GLU A 1 164 ? 1.277 2.741 -12.600 1.00 91.12 164 GLU A C 1
ATOM 1306 O O . GLU A 1 164 ? 0.505 3.175 -11.745 1.00 91.12 164 GLU A O 1
ATOM 1311 N N . ALA A 1 165 ? 1.004 1.643 -13.310 1.00 92.38 165 ALA A N 1
ATOM 1312 C CA . ALA A 1 165 ? -0.224 0.871 -13.129 1.00 92.38 165 ALA A CA 1
ATOM 1313 C C . ALA A 1 165 ? -0.348 0.304 -11.702 1.00 92.38 165 ALA A C 1
ATOM 1315 O O . ALA A 1 165 ? -1.401 0.434 -11.075 1.00 92.38 165 ALA A O 1
ATOM 1316 N N . ALA A 1 166 ? 0.732 -0.270 -11.159 1.00 95.12 166 ALA A N 1
ATOM 1317 C CA . ALA A 1 166 ? 0.764 -0.767 -9.783 1.00 95.12 166 ALA A CA 1
ATOM 1318 C C . ALA A 1 166 ? 0.549 0.364 -8.758 1.00 95.12 166 ALA A C 1
ATOM 1320 O O . ALA A 1 166 ? -0.231 0.223 -7.815 1.00 95.12 166 ALA A O 1
ATOM 1321 N N . GLY A 1 167 ? 1.197 1.514 -8.960 1.00 92.88 167 GLY A N 1
ATOM 1322 C CA . GLY A 1 167 ? 1.058 2.683 -8.091 1.00 92.88 167 GLY A CA 1
ATOM 1323 C C . GLY A 1 167 ? -0.348 3.289 -8.121 1.00 92.88 167 GLY A C 1
ATOM 1324 O O . GLY A 1 167 ? -0.888 3.657 -7.074 1.00 92.88 167 GLY A O 1
ATOM 1325 N N . ALA A 1 168 ? -0.968 3.347 -9.302 1.00 90.94 168 ALA A N 1
ATOM 1326 C CA . ALA A 1 168 ? -2.345 3.801 -9.477 1.00 90.94 168 ALA A CA 1
ATOM 1327 C C . ALA A 1 168 ? -3.346 2.877 -8.768 1.00 90.94 168 ALA A C 1
ATOM 1329 O O . ALA A 1 168 ? -4.261 3.366 -8.103 1.00 90.94 168 ALA A O 1
ATOM 1330 N N . GLU A 1 169 ? -3.150 1.559 -8.844 1.00 93.75 169 GLU A N 1
ATOM 1331 C CA . GLU A 1 169 ? -3.997 0.599 -8.131 1.00 93.75 169 GLU A CA 1
ATOM 1332 C C . GLU A 1 169 ? -3.858 0.738 -6.610 1.00 93.75 169 GLU A C 1
ATOM 1334 O O . GLU A 1 169 ? -4.865 0.790 -5.905 1.00 93.75 169 GLU A O 1
ATOM 1339 N N . ALA A 1 170 ? -2.633 0.881 -6.095 1.00 93.44 170 ALA A N 1
ATOM 1340 C CA . ALA A 1 170 ? -2.413 1.100 -4.667 1.00 93.44 170 ALA A CA 1
ATOM 1341 C C . ALA A 1 170 ? -3.070 2.406 -4.176 1.00 93.44 170 ALA A C 1
ATOM 1343 O O . ALA A 1 170 ? -3.703 2.428 -3.121 1.00 93.44 170 ALA A O 1
ATOM 1344 N N . ASN A 1 171 ? -2.992 3.488 -4.959 1.00 90.19 171 ASN A N 1
ATOM 1345 C CA . ASN A 1 171 ? -3.724 4.729 -4.679 1.00 90.19 171 ASN A CA 1
ATOM 1346 C C . ASN A 1 171 ? -5.244 4.514 -4.669 1.00 90.19 171 ASN A C 1
ATOM 1348 O O . ASN A 1 171 ? -5.931 4.998 -3.769 1.00 90.19 171 ASN A O 1
ATOM 1352 N N . LEU A 1 172 ? -5.776 3.782 -5.649 1.00 89.19 172 LEU A N 1
ATOM 1353 C CA . LEU A 1 172 ? -7.204 3.486 -5.737 1.00 89.19 172 LEU A CA 1
ATOM 1354 C C . LEU A 1 172 ? -7.691 2.696 -4.519 1.00 89.19 172 LEU A C 1
ATOM 1356 O O . LEU A 1 172 ? -8.761 2.998 -3.993 1.00 89.19 172 LEU A O 1
ATOM 1360 N N . MET A 1 173 ? -6.905 1.722 -4.060 1.00 90.88 173 MET A N 1
ATOM 1361 C CA . MET A 1 173 ? -7.194 0.956 -2.849 1.00 90.88 173 MET A CA 1
ATOM 1362 C C . MET A 1 173 ? -7.293 1.857 -1.615 1.00 90.88 173 MET A C 1
ATOM 1364 O O . MET A 1 173 ? -8.237 1.727 -0.838 1.00 90.88 173 MET A O 1
ATOM 1368 N N . LEU A 1 174 ? -6.371 2.807 -1.451 1.00 90.50 174 LEU A N 1
ATOM 1369 C CA . LEU A 1 174 ? -6.389 3.745 -0.324 1.00 90.50 174 LEU A CA 1
ATOM 1370 C C . LEU A 1 174 ? -7.603 4.683 -0.378 1.00 90.50 174 LEU A C 1
ATOM 1372 O O . LEU A 1 174 ? -8.250 4.909 0.638 1.00 90.50 174 LEU A O 1
ATOM 1376 N N . LEU A 1 175 ? -7.964 5.172 -1.569 1.00 87.50 175 LEU A N 1
ATOM 1377 C CA . LEU A 1 175 ? -9.141 6.031 -1.760 1.00 87.50 175 LEU A CA 1
ATOM 1378 C C . LEU A 1 175 ? -10.468 5.287 -1.566 1.00 87.50 175 LEU A C 1
ATOM 1380 O O . LEU A 1 175 ? -11.454 5.885 -1.145 1.00 87.50 175 LEU A O 1
ATOM 1384 N N . LYS A 1 176 ? -10.511 3.993 -1.896 1.00 87.00 176 LYS A N 1
ATOM 1385 C CA . LYS A 1 176 ? -11.708 3.146 -1.797 1.00 87.00 176 LYS A CA 1
ATOM 1386 C C . LYS A 1 176 ? -11.687 2.223 -0.579 1.00 87.00 176 LYS A C 1
ATOM 1388 O O . LYS A 1 176 ? -12.415 1.234 -0.583 1.00 87.00 176 LYS A O 1
ATOM 1393 N N . GLY A 1 177 ? -10.881 2.528 0.440 1.00 85.56 177 GLY A N 1
ATOM 1394 C CA . GLY A 1 177 ? -10.670 1.659 1.600 1.00 85.56 177 GLY A CA 1
ATOM 1395 C C . GLY A 1 177 ? -11.972 1.178 2.229 1.00 85.56 177 GLY A C 1
ATOM 1396 O O . GLY A 1 177 ? -12.221 -0.023 2.256 1.00 85.56 177 GLY A O 1
ATOM 1397 N N . GLU A 1 178 ? -12.865 2.097 2.596 1.00 83.06 178 GLU A N 1
ATOM 1398 C CA . GLU A 1 178 ? -14.164 1.734 3.178 1.00 83.06 178 GLU A CA 1
ATOM 1399 C C . GLU A 1 178 ? -15.027 0.860 2.257 1.00 83.06 178 GLU A C 1
ATOM 1401 O O . GLU A 1 178 ? -15.691 -0.059 2.727 1.00 83.06 178 GLU A O 1
ATOM 1406 N N . LEU A 1 179 ? -14.989 1.067 0.938 1.00 83.12 179 LEU A N 1
ATOM 1407 C CA . LEU A 1 179 ? -15.746 0.239 -0.009 1.00 83.12 179 LEU A CA 1
ATOM 1408 C C . LEU A 1 179 ? -15.153 -1.174 -0.130 1.00 83.12 179 LEU A C 1
ATOM 1410 O O . LEU A 1 179 ? -15.880 -2.159 -0.217 1.00 83.12 179 LEU A O 1
ATOM 1414 N N . ILE A 1 180 ? -13.824 -1.278 -0.150 1.00 82.31 180 ILE A N 1
ATOM 1415 C CA . ILE A 1 180 ? -13.117 -2.562 -0.218 1.00 82.31 180 ILE A CA 1
ATOM 1416 C C . ILE A 1 180 ? -13.341 -3.356 1.070 1.00 82.31 180 ILE A C 1
ATOM 1418 O O . ILE A 1 180 ? -13.532 -4.571 1.021 1.00 82.31 180 ILE A O 1
ATOM 1422 N N . LEU A 1 181 ? -13.346 -2.662 2.208 1.00 81.50 181 LEU A N 1
ATOM 1423 C CA . LEU A 1 181 ? -13.512 -3.261 3.524 1.00 81.50 181 LEU A CA 1
ATOM 1424 C C . LEU A 1 181 ? -14.976 -3.631 3.818 1.00 81.50 181 LEU A C 1
ATOM 1426 O O . LEU A 1 181 ? -15.207 -4.705 4.364 1.00 81.50 181 LEU A O 1
ATOM 1430 N N . SER A 1 182 ? -15.956 -2.837 3.374 1.00 74.31 182 SER A N 1
ATOM 1431 C CA . SER A 1 182 ? -17.394 -3.124 3.566 1.00 74.31 182 SER A CA 1
ATOM 1432 C C . SER A 1 182 ? -17.922 -4.297 2.734 1.00 74.31 182 SER A C 1
ATOM 1434 O O . SER A 1 182 ? -18.913 -4.922 3.101 1.00 74.31 182 SER A O 1
ATOM 1436 N N . GLY A 1 183 ? -17.232 -4.685 1.655 1.00 58.16 183 GLY A N 1
ATOM 1437 C CA . GLY A 1 183 ? -17.542 -5.900 0.886 1.00 58.16 183 GLY A CA 1
ATOM 1438 C C . GLY A 1 183 ? -17.341 -7.228 1.641 1.00 58.16 183 GLY A C 1
ATOM 1439 O O . GLY A 1 183 ? -17.458 -8.287 1.023 1.00 58.16 183 GLY A O 1
ATOM 1440 N N . GLY A 1 184 ? -17.006 -7.182 2.936 1.00 50.34 184 GLY A N 1
ATOM 1441 C CA . GLY A 1 184 ? -16.852 -8.331 3.834 1.00 50.34 184 GLY A CA 1
ATOM 1442 C C . GLY A 1 184 ? -17.472 -8.130 5.224 1.00 50.34 184 GLY A C 1
ATOM 1443 O O . GLY A 1 184 ? -17.112 -8.869 6.139 1.00 50.34 184 GLY A O 1
ATOM 1444 N N . ASP A 1 185 ? -18.384 -7.163 5.397 1.00 45.88 185 ASP A N 1
ATOM 1445 C CA . ASP A 1 185 ? -18.995 -6.799 6.694 1.00 45.88 185 ASP A CA 1
ATOM 1446 C C . ASP A 1 185 ? -19.829 -7.919 7.368 1.00 45.88 185 ASP A C 1
ATOM 1448 O O . ASP A 1 185 ? -20.410 -7.699 8.427 1.00 45.88 185 ASP A O 1
ATOM 1452 N N . GLU A 1 186 ? -19.855 -9.142 6.829 1.00 43.75 186 GLU A N 1
ATOM 1453 C CA . GLU A 1 186 ? -20.478 -10.294 7.494 1.00 43.75 186 GLU A CA 1
ATOM 1454 C C . GLU A 1 186 ? -19.551 -11.042 8.478 1.00 43.75 186 GLU A C 1
ATOM 1456 O O . GLU A 1 186 ? -20.062 -11.822 9.277 1.00 43.75 186 GLU A O 1
ATOM 1461 N N . THR A 1 187 ? -18.218 -10.845 8.489 1.00 40.97 187 THR A N 1
ATOM 1462 C CA . THR A 1 187 ? -17.324 -11.745 9.270 1.00 40.97 187 THR A CA 1
ATOM 1463 C C . THR A 1 187 ? -16.049 -11.133 9.879 1.00 40.97 187 THR A C 1
ATOM 1465 O O . THR A 1 187 ? -15.003 -11.782 9.894 1.00 40.97 187 THR A O 1
ATOM 1468 N N . MET A 1 188 ? -16.097 -9.927 10.455 1.00 44.22 188 MET A N 1
ATOM 1469 C CA . MET A 1 188 ? -15.025 -9.457 11.368 1.00 44.22 188 MET A CA 1
ATOM 1470 C C . MET A 1 188 ? -15.245 -9.887 12.839 1.00 44.22 188 MET A C 1
ATOM 1472 O O . MET A 1 188 ? -14.550 -9.416 13.727 1.00 44.22 188 MET A O 1
ATOM 1476 N N . ASP A 1 189 ? -16.148 -10.841 13.101 1.00 41.09 189 ASP A N 1
ATOM 1477 C CA . ASP A 1 189 ? -16.333 -11.510 14.409 1.00 41.09 189 ASP A CA 1
ATOM 1478 C C . ASP A 1 189 ? -15.239 -12.563 14.727 1.00 41.09 189 ASP A C 1
ATOM 1480 O O . ASP A 1 189 ? -15.275 -13.241 15.754 1.00 41.09 189 ASP A O 1
ATOM 1484 N N . GLY A 1 190 ? -14.271 -12.752 13.823 1.00 36.97 190 GLY A N 1
ATOM 1485 C CA . GLY A 1 190 ? -13.335 -13.880 13.842 1.00 36.97 190 GLY A CA 1
ATOM 1486 C C . GLY A 1 190 ? -11.911 -13.590 14.317 1.00 36.97 190 GLY A C 1
ATOM 1487 O O . GLY A 1 190 ? -11.090 -14.506 14.277 1.00 36.97 190 GLY A O 1
ATOM 1488 N N . ILE A 1 191 ? -11.582 -12.367 14.740 1.00 38.06 191 ILE A N 1
ATOM 1489 C CA . ILE A 1 191 ? -10.251 -12.073 15.294 1.00 38.06 191 ILE A CA 1
ATOM 1490 C C . ILE A 1 191 ? -10.275 -12.431 16.788 1.00 38.06 191 ILE A C 1
ATOM 1492 O O . ILE A 1 191 ? -10.598 -11.603 17.636 1.00 38.06 191 ILE A O 1
ATOM 1496 N N . LYS A 1 192 ? -10.009 -13.710 17.077 1.00 32.41 192 LYS A N 1
ATOM 1497 C CA . LYS A 1 192 ? -9.662 -14.226 18.410 1.00 32.41 192 LYS A CA 1
ATOM 1498 C C . LYS A 1 192 ? -8.154 -14.344 18.559 1.00 32.41 192 LYS A C 1
ATOM 1500 O O . LYS A 1 192 ? -7.513 -14.761 17.568 1.00 32.41 192 LYS A O 1
#

Nearest PDB structures (foldseek):
  4k0d-assembly1_B  TM=5.339E-01  e=9.251E-01  Anaeromyxobacter dehalogenans 2CP-C
  8th4-assembly1_A  TM=5.290E-01  e=9.728E-01  Homo sapiens
  6s37-assembly1_B  TM=3.983E-01  e=3.784E+00  Pseudomonas putida KT2440
  6s37-assembly1_A  TM=4.166E-01  e=6.259E+00  Pseudomonas putida KT2440

Sequence (192 aa):
MKKYLICLCLGILVGALIHSVLVNNNKTFWKPVIEKTSFQYLDYSVEDIIKGIREAEAELNNNQKGKLDKTLNHTMNLLLKLEYYYLPVTEVRQLIFDADRWLSLNQTLNAKNNLAKAGNRLARIESLNGNTGLKKSIGKLDNLVKEAMLEIDGPYKQAAARLEAAGAEANLMLLKGELILSGGDETMDGIK

Solvent-accessible surface area (backbone atoms only — not comparable to full-atom values): 10298 Å² total; per-residue (Å²): 112,72,71,59,53,51,52,52,53,49,51,52,54,51,50,52,50,53,49,58,65,68,56,62,80,76,70,62,62,77,70,67,85,82,68,81,88,69,57,60,65,55,54,52,53,49,52,53,35,54,49,30,51,54,50,29,54,53,25,57,77,66,68,38,63,81,54,28,58,53,36,47,53,52,28,49,52,49,50,48,43,41,65,62,42,55,51,53,48,50,53,34,32,48,26,36,51,49,16,47,54,27,43,57,70,73,35,50,68,61,15,48,53,26,40,52,52,27,45,59,49,46,54,56,49,57,70,54,81,57,38,67,36,44,42,53,54,46,52,53,42,43,50,31,44,50,52,21,59,73,35,51,87,51,60,65,74,58,20,49,50,32,34,49,54,29,35,51,46,38,50,49,48,59,77,38,38,69,64,37,55,55,59,23,74,87,39,81,88,69,87,124

Foldseek 3Di:
DVVVVVVVVVVVVVVVVVVVVVPPVLPLPPPPPPDPPDPVLVVVLVVLLVVLVVVLVVCVVVVVPPVNVVSVVVSVVSVCLVVLPQVLLSQLLVLLVVLLVCLSVVNLVSSLVSLVVSLVSLVSSCPDDFAPLSVVLSVV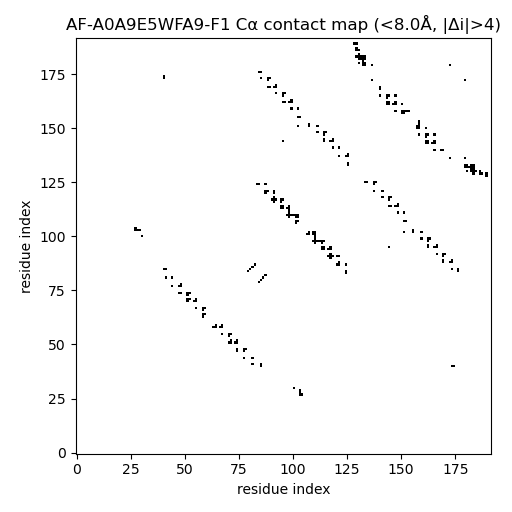LNVLSVVLNVCSVDDSVNSNVSSVVSNVSSVVCSVCVVVSRVNRVPDPVPPD

Secondary structure (DSSP, 8-state):
-HHHHHHHHHHHHHHHHHHHHH------------S----HHHHHHHHHHHHHHHHHHHHHHTT-HHHHHHHHHHHHHHHHHIIIIIHHHHHHHHHHHHHHHHHHTT-HHHHHHHHHHHHHHHHHHHTSSS-HHHHHHHHHHHHHHHHHHHHTTS-HHHHHHHHHHHHHHHHHHHHTHHHHHHTTTT--TT--